Protein AF-A0A939HQN1-F1 (afdb_monomer_lite)

Organism: NCBI:txid2817435

pLDDT: mean 74.39, std 18.69, range [29.58, 97.31]

Sequence (233 aa):
MTDHGKQAPEDRVDYELSLLTNLGEAMDTLRRAFYAHPEAQTLLNRTPALGHELPWTLVRCAEPSVSVTGLVVGGEHDEGAWDLDGVFTIFTCEHVPTGEFQTIKGWCGDVWVQGRLPGTGPRRPDARILLAELERASCHWASSSRLKARWAEFAAFAGEKAFPDAFVELRFADDCYRGLIVDGRVDCSGVWDFNSLLTLLQPDGALVSLEAGQADSVALLVGGHHADLLRRA

Structure (mmCIF, N/CA/C/O backbone):
data_AF-A0A939HQN1-F1
#
_entry.id   AF-A0A939HQN1-F1
#
loop_
_atom_site.group_PDB
_atom_site.id
_atom_site.type_symbol
_atom_site.label_atom_id
_atom_site.label_alt_id
_atom_site.label_comp_id
_atom_site.label_asym_id
_atom_site.label_entity_id
_atom_site.label_seq_id
_atom_site.pdbx_PDB_ins_code
_atom_site.Cartn_x
_atom_site.Cartn_y
_atom_site.Cartn_z
_atom_site.occupancy
_atom_site.B_iso_or_equiv
_atom_site.auth_seq_id
_atom_site.auth_comp_id
_atom_site.auth_asym_id
_atom_site.auth_atom_id
_atom_site.pdbx_PDB_model_num
ATOM 1 N N . MET A 1 1 ? 37.568 -3.362 28.526 1.00 42.44 1 MET A N 1
ATOM 2 C CA . MET A 1 1 ? 37.002 -2.012 28.684 1.00 42.44 1 MET A CA 1
ATOM 3 C C . MET A 1 1 ? 37.438 -1.199 27.482 1.00 42.44 1 MET A C 1
ATOM 5 O O . MET A 1 1 ? 38.526 -0.646 27.491 1.00 42.44 1 MET A O 1
ATOM 9 N N . THR A 1 2 ? 36.612 -1.209 26.443 1.00 33.88 2 THR A N 1
ATOM 10 C CA . THR A 1 2 ? 36.599 -0.193 25.390 1.00 33.88 2 THR A CA 1
ATOM 11 C C . THR A 1 2 ? 35.179 -0.202 24.851 1.00 33.88 2 THR A C 1
ATOM 13 O O . THR A 1 2 ? 34.691 -1.213 24.355 1.00 33.88 2 THR A O 1
ATOM 16 N N . ASP A 1 3 ? 34.504 0.897 25.145 1.00 32.56 3 ASP A N 1
ATOM 17 C CA . ASP A 1 3 ? 33.104 1.193 24.902 1.00 32.56 3 ASP A CA 1
ATOM 18 C C . ASP A 1 3 ? 32.953 1.590 23.425 1.00 32.56 3 ASP A C 1
ATOM 20 O O . ASP A 1 3 ? 33.566 2.562 22.980 1.00 32.56 3 ASP A O 1
ATOM 24 N N . HIS A 1 4 ? 32.203 0.810 22.642 1.00 34.81 4 HIS A N 1
ATOM 25 C CA . HIS A 1 4 ? 31.793 1.203 21.293 1.00 34.81 4 HIS A CA 1
ATOM 26 C C . HIS A 1 4 ? 30.602 2.154 21.424 1.00 34.81 4 HIS A C 1
ATOM 28 O O . HIS A 1 4 ? 29.438 1.762 21.367 1.00 34.81 4 HIS A O 1
ATOM 34 N N . GLY A 1 5 ? 30.933 3.421 21.674 1.00 34.12 5 GLY A N 1
ATOM 35 C CA . GLY A 1 5 ? 29.982 4.508 21.824 1.00 34.12 5 GLY A CA 1
ATOM 36 C C . GLY A 1 5 ? 29.204 4.792 20.539 1.00 34.12 5 GLY A C 1
ATOM 37 O O . GLY A 1 5 ? 29.777 5.196 19.537 1.00 34.12 5 GLY A O 1
ATOM 38 N N . LYS A 1 6 ? 27.883 4.602 20.628 1.00 44.56 6 LYS A N 1
ATOM 39 C CA . LYS A 1 6 ? 26.812 5.463 20.091 1.00 44.56 6 LYS A CA 1
ATOM 40 C C . LYS A 1 6 ? 27.139 6.270 18.818 1.00 44.56 6 LYS A C 1
ATOM 42 O O . LYS A 1 6 ? 27.387 7.468 18.895 1.00 44.56 6 LYS A O 1
ATOM 47 N N . GLN A 1 7 ? 26.967 5.644 17.658 1.00 40.31 7 GLN A N 1
ATOM 48 C CA . GLN A 1 7 ? 26.719 6.311 16.373 1.00 40.31 7 GLN A CA 1
ATOM 49 C C . GLN A 1 7 ? 25.765 5.415 15.577 1.00 40.31 7 GLN A C 1
ATOM 51 O O . GLN A 1 7 ? 26.164 4.369 15.080 1.00 40.31 7 GLN A O 1
ATOM 56 N N . ALA A 1 8 ? 24.470 5.733 15.615 1.00 44.00 8 ALA A N 1
ATOM 57 C CA . ALA A 1 8 ? 23.403 4.958 14.968 1.00 44.00 8 ALA A CA 1
ATOM 58 C C . ALA A 1 8 ? 22.067 5.717 14.765 1.00 44.00 8 ALA A C 1
ATOM 60 O O . ALA A 1 8 ? 21.328 5.323 13.865 1.00 44.00 8 ALA A O 1
ATOM 61 N N . PRO A 1 9 ? 21.694 6.764 15.543 1.00 38.88 9 PRO A N 1
ATOM 62 C CA . PRO A 1 9 ? 20.411 7.436 15.317 1.00 38.88 9 PRO A CA 1
ATOM 63 C C . PRO A 1 9 ? 20.481 8.612 14.327 1.00 38.88 9 PRO A C 1
ATOM 65 O O . PRO A 1 9 ? 19.521 8.811 13.595 1.00 38.88 9 PRO A O 1
ATOM 68 N N . GLU A 1 10 ? 21.589 9.358 14.256 1.00 33.00 10 GLU A N 1
ATOM 69 C CA . GLU A 1 10 ? 21.716 10.517 13.346 1.00 33.00 10 GLU A CA 1
ATOM 70 C C . GLU A 1 10 ? 21.855 10.085 11.877 1.00 33.00 10 GLU A C 1
ATOM 72 O O . GLU A 1 10 ? 21.081 10.544 11.043 1.00 33.00 10 GLU A O 1
ATOM 77 N N . ASP A 1 11 ? 22.703 9.092 11.580 1.00 34.97 11 ASP A N 1
ATOM 78 C CA . ASP A 1 11 ? 22.849 8.537 10.220 1.00 34.97 11 ASP A CA 1
ATOM 79 C C . ASP A 1 11 ? 21.546 7.909 9.687 1.00 34.97 11 ASP A C 1
ATOM 81 O O . ASP A 1 11 ? 21.289 7.880 8.484 1.00 34.97 11 ASP A O 1
ATOM 85 N N . ARG A 1 12 ? 20.694 7.411 10.593 1.00 36.44 12 ARG A N 1
ATOM 86 C CA . ARG A 1 12 ? 19.395 6.815 10.261 1.00 36.44 12 ARG A CA 1
ATOM 87 C C . ARG A 1 12 ? 18.332 7.874 9.978 1.00 36.44 12 ARG A C 1
ATOM 89 O O . ARG A 1 12 ? 17.556 7.702 9.046 1.00 36.44 12 ARG A O 1
ATOM 96 N N . VAL A 1 13 ? 18.305 8.960 10.749 1.00 38.91 13 VAL A N 1
ATOM 97 C CA . VAL A 1 13 ? 17.403 10.095 10.503 1.00 38.91 13 VAL A CA 1
ATOM 98 C C . VAL A 1 13 ? 17.784 10.809 9.206 1.00 38.91 13 VAL A C 1
ATOM 100 O O . VAL A 1 13 ? 16.893 11.151 8.435 1.00 38.91 13 VAL A O 1
ATOM 103 N N . ASP A 1 14 ? 19.077 10.949 8.905 1.00 35.47 14 ASP A N 1
ATOM 104 C CA . ASP A 1 14 ? 19.547 11.487 7.623 1.00 35.47 14 ASP A CA 1
ATOM 105 C C . ASP A 1 14 ? 19.198 10.565 6.445 1.00 35.47 14 ASP A C 1
ATOM 107 O O . ASP A 1 14 ? 18.773 11.044 5.394 1.00 35.47 14 ASP A O 1
ATOM 111 N N . TYR A 1 15 ? 19.280 9.241 6.620 1.00 38.22 15 TYR A N 1
ATOM 112 C CA . TYR A 1 15 ? 18.796 8.278 5.628 1.00 38.22 15 TYR A CA 1
ATOM 113 C C . TYR A 1 15 ? 17.273 8.372 5.430 1.00 38.22 15 TYR A C 1
ATOM 115 O O . TYR A 1 15 ? 16.824 8.523 4.298 1.00 38.22 15 TYR A O 1
ATOM 123 N N . GLU A 1 16 ? 16.469 8.381 6.494 1.00 40.41 16 GLU A N 1
ATOM 124 C CA . GLU A 1 16 ? 15.003 8.489 6.420 1.00 40.41 16 GLU A CA 1
ATOM 125 C C . GLU A 1 16 ? 14.543 9.849 5.849 1.00 40.41 16 GLU A C 1
ATOM 127 O O . GLU A 1 16 ? 13.624 9.904 5.031 1.00 40.41 16 GLU A O 1
ATOM 132 N N . LEU A 1 17 ? 15.234 10.948 6.170 1.00 36.41 17 LEU A N 1
ATOM 133 C CA . LEU A 1 17 ? 15.018 12.259 5.546 1.00 36.41 17 LEU A CA 1
ATOM 134 C C . LEU A 1 17 ? 15.467 12.281 4.078 1.00 36.41 17 LEU A C 1
ATOM 136 O O . LEU A 1 17 ? 14.810 12.919 3.251 1.00 36.41 17 LEU A O 1
ATOM 140 N N . SER A 1 18 ? 16.532 11.555 3.719 1.00 33.25 18 SER A N 1
ATOM 141 C CA . SER A 1 18 ? 16.962 11.393 2.323 1.00 33.25 18 SER A CA 1
ATOM 142 C C . SER A 1 18 ? 15.982 10.544 1.503 1.00 33.25 18 SER A C 1
ATOM 144 O O . SER A 1 18 ? 15.779 10.823 0.319 1.00 33.25 18 SER A O 1
ATOM 146 N N . LEU A 1 19 ? 15.305 9.574 2.133 1.00 39.25 19 LEU A N 1
ATOM 147 C CA . LEU A 1 19 ? 14.209 8.808 1.535 1.00 39.25 19 LEU A CA 1
ATOM 148 C C . LEU A 1 19 ? 12.983 9.700 1.281 1.00 39.25 19 LEU A C 1
ATOM 150 O O . LEU A 1 19 ? 12.350 9.590 0.229 1.00 39.25 19 LEU A O 1
ATOM 154 N N . LEU A 1 20 ? 12.688 10.612 2.215 1.00 40.44 20 LEU A N 1
ATOM 155 C CA . LEU A 1 20 ? 11.557 11.545 2.154 1.00 40.44 20 LEU A CA 1
ATOM 156 C C . LEU A 1 20 ? 11.756 12.724 1.189 1.00 40.44 20 LEU A C 1
ATOM 158 O O . LEU A 1 20 ? 10.764 13.308 0.760 1.00 40.44 20 LEU A O 1
ATOM 162 N N . THR A 1 21 ? 12.995 13.079 0.842 1.00 50.78 21 THR A N 1
ATOM 163 C CA . THR A 1 21 ? 13.280 14.233 -0.033 1.00 50.78 21 THR A CA 1
ATOM 164 C C . THR A 1 21 ? 13.912 13.833 -1.364 1.00 50.78 21 THR A C 1
ATOM 166 O O . THR A 1 21 ? 13.366 14.167 -2.403 1.00 50.78 21 THR A O 1
ATOM 169 N N . ASN A 1 22 ? 14.985 13.041 -1.386 1.00 60.56 22 ASN A N 1
ATOM 170 C CA . ASN A 1 22 ? 15.709 12.754 -2.632 1.00 60.56 22 ASN A CA 1
ATOM 171 C C . ASN A 1 22 ? 15.277 11.450 -3.310 1.00 60.56 22 ASN A C 1
ATOM 173 O O . ASN A 1 22 ? 15.145 11.413 -4.533 1.00 60.56 22 ASN A O 1
ATOM 177 N N . LEU A 1 23 ? 15.041 10.372 -2.552 1.00 61.97 23 LEU A N 1
ATOM 178 C CA . LEU A 1 23 ? 14.673 9.084 -3.152 1.00 61.97 23 LEU A CA 1
ATOM 179 C C . LEU A 1 23 ? 13.242 9.104 -3.706 1.00 61.97 23 LEU A C 1
ATOM 181 O O . LEU A 1 23 ? 13.021 8.665 -4.833 1.00 61.97 23 LEU A O 1
ATOM 185 N N . GLY A 1 24 ? 12.279 9.628 -2.940 1.00 60.44 24 GLY A N 1
ATOM 186 C CA . GLY A 1 24 ? 10.895 9.779 -3.396 1.00 60.44 24 GLY A CA 1
ATOM 187 C C . GLY A 1 24 ? 10.792 10.644 -4.655 1.00 60.44 24 GLY A C 1
ATOM 188 O O . GLY A 1 24 ? 10.168 10.238 -5.635 1.00 60.44 24 GLY A O 1
ATOM 189 N N . GLU A 1 25 ? 11.488 11.786 -4.681 1.00 65.81 25 GLU A N 1
ATOM 190 C CA . GLU A 1 25 ? 11.551 12.660 -5.857 1.00 65.81 25 GLU A CA 1
ATOM 191 C C . GLU A 1 25 ? 12.245 11.991 -7.051 1.00 65.81 25 GLU A C 1
ATOM 193 O O . GLU A 1 25 ? 11.764 12.116 -8.181 1.00 65.81 25 GLU A O 1
ATOM 198 N N . ALA A 1 26 ? 13.332 11.245 -6.827 1.00 72.25 26 ALA A N 1
ATOM 199 C CA . ALA A 1 26 ? 14.015 10.491 -7.877 1.00 72.25 26 ALA A CA 1
ATOM 200 C C . ALA A 1 26 ? 13.111 9.396 -8.462 1.00 72.25 26 ALA A C 1
ATOM 202 O O . ALA A 1 26 ? 12.994 9.276 -9.684 1.00 72.25 26 ALA A O 1
ATOM 203 N N . MET A 1 27 ? 12.411 8.643 -7.610 1.00 73.94 27 MET A N 1
ATOM 204 C CA . MET A 1 27 ? 11.457 7.622 -8.038 1.00 73.94 27 MET A CA 1
ATOM 205 C C . MET A 1 27 ? 10.284 8.223 -8.813 1.00 73.94 27 MET A C 1
ATOM 207 O O . MET A 1 27 ? 9.943 7.716 -9.879 1.00 73.94 27 MET A O 1
ATOM 211 N N . ASP A 1 28 ? 9.685 9.316 -8.342 1.00 71.56 28 ASP A N 1
ATOM 212 C CA . ASP A 1 28 ? 8.571 9.964 -9.041 1.00 71.56 28 ASP A CA 1
ATOM 213 C C . ASP A 1 28 ? 9.002 10.658 -10.335 1.00 71.56 28 ASP A C 1
ATOM 215 O O . ASP A 1 28 ? 8.231 10.733 -11.296 1.00 71.56 28 ASP A O 1
ATOM 219 N N . THR A 1 29 ? 10.234 11.158 -10.398 1.00 78.62 29 THR A N 1
ATOM 220 C CA . THR A 1 29 ? 10.814 11.713 -11.626 1.00 78.62 29 THR A CA 1
ATOM 221 C C . THR A 1 29 ? 11.045 10.616 -12.659 1.00 78.62 29 THR A C 1
ATOM 223 O O . THR A 1 29 ? 10.564 10.740 -13.786 1.00 78.62 29 THR A O 1
ATOM 226 N N . LEU A 1 30 ? 11.676 9.506 -12.268 1.00 83.62 30 LEU A N 1
ATOM 227 C CA . LEU A 1 30 ? 11.893 8.359 -13.150 1.00 83.62 30 LEU A CA 1
ATOM 228 C C . LEU A 1 30 ? 10.571 7.709 -13.580 1.00 83.62 30 LEU A C 1
ATOM 230 O O . LEU A 1 30 ? 10.428 7.355 -14.744 1.00 83.62 30 LEU A O 1
ATOM 234 N N . ARG A 1 31 ? 9.562 7.613 -12.702 1.00 83.50 31 ARG A N 1
ATOM 235 C CA . ARG A 1 31 ? 8.228 7.097 -13.067 1.00 83.50 31 ARG A CA 1
ATOM 236 C C . ARG A 1 31 ? 7.534 7.995 -14.086 1.00 83.50 31 ARG A C 1
ATOM 238 O O . ARG A 1 31 ? 6.971 7.492 -15.055 1.00 83.50 31 ARG A O 1
ATOM 245 N N . ARG A 1 32 ? 7.575 9.319 -13.900 1.00 79.62 32 ARG A N 1
ATOM 246 C CA . ARG A 1 32 ? 7.007 10.275 -14.868 1.00 79.62 32 ARG A CA 1
ATOM 247 C C . ARG A 1 32 ? 7.715 10.197 -16.217 1.00 79.62 32 ARG A C 1
ATOM 249 O O . ARG A 1 32 ? 7.039 10.163 -17.241 1.00 79.62 32 ARG A O 1
ATOM 256 N N . ALA A 1 33 ? 9.044 10.129 -16.212 1.00 81.50 33 ALA A N 1
ATOM 257 C CA . ALA A 1 33 ? 9.832 9.963 -17.428 1.00 81.50 33 ALA A CA 1
ATOM 258 C C . ALA A 1 33 ? 9.537 8.621 -18.116 1.00 81.50 33 ALA A C 1
ATOM 260 O O . ALA A 1 33 ? 9.335 8.599 -19.326 1.00 81.50 33 ALA A O 1
ATOM 261 N N . PHE A 1 34 ? 9.399 7.534 -17.349 1.00 85.38 34 PHE A N 1
ATOM 262 C CA . PHE A 1 34 ? 9.003 6.227 -17.865 1.00 85.38 34 PHE A CA 1
ATOM 263 C C . PHE A 1 34 ? 7.657 6.316 -18.582 1.00 85.38 34 PHE A C 1
ATOM 265 O O . PHE A 1 34 ? 7.588 5.997 -19.758 1.00 85.38 34 PHE A O 1
ATOM 272 N N . TYR A 1 35 ? 6.602 6.829 -17.941 1.00 79.12 35 TYR A N 1
ATOM 273 C CA . TYR A 1 35 ? 5.284 6.937 -18.583 1.00 79.12 35 TYR A CA 1
ATOM 274 C C . TYR A 1 35 ? 5.252 7.870 -19.801 1.00 79.12 35 TYR A C 1
ATOM 276 O O . TYR A 1 35 ? 4.414 7.691 -20.682 1.00 79.12 35 TYR A O 1
ATOM 284 N N . ALA A 1 36 ? 6.145 8.859 -19.860 1.00 79.19 36 ALA A N 1
ATOM 285 C CA . ALA A 1 36 ? 6.290 9.735 -21.018 1.00 79.19 36 ALA A CA 1
ATOM 286 C C . ALA A 1 36 ? 7.092 9.092 -22.167 1.00 79.19 36 ALA A C 1
ATOM 288 O O . ALA A 1 36 ? 7.063 9.605 -23.288 1.00 79.19 36 ALA A O 1
ATOM 289 N N . HIS A 1 37 ? 7.807 7.989 -21.915 1.00 84.88 37 HIS A N 1
ATOM 290 C CA . HIS A 1 37 ? 8.650 7.341 -22.909 1.00 84.88 37 HIS A CA 1
ATOM 291 C C . HIS A 1 37 ? 7.802 6.576 -23.951 1.00 84.88 37 HIS A C 1
ATOM 293 O O . HIS A 1 37 ? 6.937 5.781 -23.570 1.00 84.88 37 HIS A O 1
ATOM 299 N N . PRO A 1 38 ? 8.066 6.719 -25.268 1.00 86.00 38 PRO A N 1
ATOM 300 C CA . PRO A 1 38 ? 7.262 6.091 -26.327 1.00 86.00 38 PRO A CA 1
ATOM 301 C C . PRO A 1 38 ? 7.100 4.566 -26.208 1.00 86.00 38 PRO A C 1
ATOM 303 O O . PRO A 1 38 ? 6.067 4.011 -26.573 1.00 86.00 38 PRO A O 1
ATOM 306 N N . GLU A 1 39 ? 8.118 3.880 -25.692 1.00 83.75 39 GLU A N 1
ATOM 307 C CA . GLU A 1 39 ? 8.131 2.415 -25.548 1.00 83.75 39 GLU A CA 1
ATOM 308 C C . GLU A 1 39 ? 7.546 1.894 -24.224 1.00 83.75 39 GLU A C 1
ATOM 310 O O . GLU A 1 39 ? 7.432 0.680 -24.039 1.00 83.75 39 GLU A O 1
ATOM 315 N N . ALA A 1 40 ? 7.138 2.773 -23.304 1.00 76.06 40 ALA A N 1
ATOM 316 C CA . ALA A 1 40 ? 6.672 2.362 -21.981 1.00 76.06 40 ALA A CA 1
ATOM 317 C C . ALA A 1 40 ? 5.444 1.452 -22.036 1.00 76.06 40 ALA A C 1
ATOM 319 O O . ALA A 1 40 ? 5.378 0.462 -21.310 1.00 76.06 40 ALA A O 1
ATOM 320 N N . GLN A 1 41 ? 4.511 1.714 -22.957 1.00 73.00 41 GLN A N 1
ATOM 321 C CA . GLN A 1 41 ? 3.335 0.862 -23.142 1.00 73.00 41 GLN A CA 1
ATOM 322 C C . GLN A 1 41 ? 3.717 -0.567 -23.549 1.00 73.00 41 GLN A C 1
ATOM 324 O O . GLN A 1 41 ? 3.101 -1.528 -23.096 1.00 73.00 41 GLN A O 1
ATOM 329 N N . THR A 1 42 ? 4.752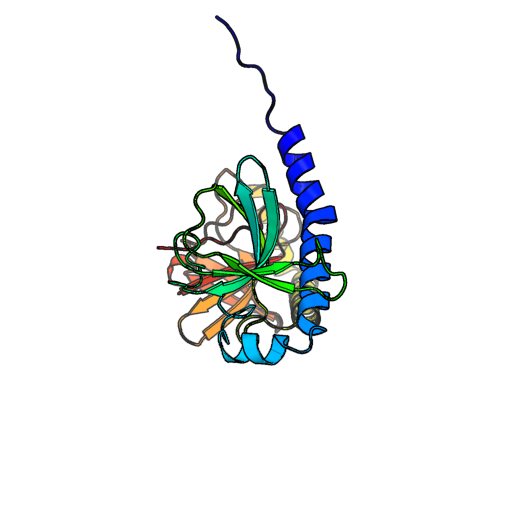 -0.729 -24.376 1.00 76.44 42 THR A N 1
ATOM 330 C CA . THR A 1 42 ? 5.241 -2.050 -24.790 1.00 76.44 42 THR A CA 1
ATOM 331 C C . THR A 1 42 ? 5.798 -2.828 -23.600 1.00 76.44 42 THR A C 1
ATOM 333 O O . THR A 1 42 ? 5.564 -4.031 -23.501 1.00 76.44 42 THR A O 1
ATOM 336 N N . LEU A 1 43 ? 6.500 -2.157 -22.683 1.00 79.19 43 LEU A N 1
ATOM 337 C CA . LEU A 1 43 ? 7.017 -2.781 -21.463 1.00 79.19 43 LEU A CA 1
ATOM 338 C C . LEU A 1 43 ? 5.919 -3.080 -20.446 1.00 79.19 43 LEU A C 1
ATOM 340 O O . LEU A 1 43 ? 5.896 -4.183 -19.911 1.00 79.19 43 LEU A O 1
ATOM 344 N N . LEU A 1 44 ? 4.963 -2.171 -20.250 1.00 75.69 44 LEU A N 1
ATOM 345 C CA . LEU A 1 44 ? 3.790 -2.420 -19.405 1.00 75.69 44 LEU A CA 1
ATOM 346 C C . LEU A 1 44 ? 2.966 -3.610 -19.913 1.00 75.69 44 LEU A C 1
ATOM 348 O O . LEU A 1 44 ? 2.501 -4.417 -19.119 1.00 75.69 44 LEU A O 1
ATOM 352 N N . ASN A 1 45 ? 2.847 -3.784 -21.232 1.00 71.31 45 ASN A N 1
ATOM 353 C CA . ASN A 1 45 ? 2.173 -4.948 -21.813 1.00 71.31 45 ASN A CA 1
ATOM 354 C C . ASN A 1 45 ? 2.941 -6.263 -21.584 1.00 71.31 45 ASN A C 1
ATOM 356 O O . ASN A 1 45 ? 2.325 -7.326 -21.553 1.00 71.31 45 ASN A O 1
ATOM 360 N N . ARG A 1 46 ? 4.274 -6.211 -21.460 1.00 77.81 46 ARG A N 1
ATOM 361 C CA . ARG A 1 46 ? 5.121 -7.382 -21.170 1.00 77.81 46 ARG A CA 1
ATOM 362 C C . ARG A 1 46 ? 5.178 -7.704 -19.681 1.00 77.81 46 ARG A C 1
ATOM 364 O O . ARG A 1 46 ? 5.289 -8.873 -19.335 1.00 77.81 46 ARG A O 1
ATOM 371 N N . THR A 1 47 ? 5.059 -6.686 -18.832 1.00 78.56 47 THR A N 1
ATOM 372 C CA . THR A 1 47 ? 5.077 -6.819 -17.375 1.00 78.56 47 THR A CA 1
ATOM 373 C C . THR A 1 47 ? 3.848 -6.139 -16.764 1.00 78.56 47 THR A C 1
ATOM 375 O O . THR A 1 47 ? 3.975 -5.113 -16.094 1.00 78.56 47 THR A O 1
ATOM 378 N N . PRO A 1 48 ? 2.637 -6.688 -16.970 1.00 71.00 48 PRO A N 1
ATOM 379 C CA . PRO A 1 48 ? 1.389 -6.049 -16.542 1.00 71.00 48 PRO A CA 1
ATOM 380 C C . PRO A 1 48 ? 1.257 -5.918 -15.019 1.00 71.00 48 PRO A C 1
ATOM 382 O O . PRO A 1 48 ? 0.444 -5.134 -14.544 1.00 71.00 48 PRO A O 1
ATOM 385 N N . ALA A 1 49 ? 2.057 -6.658 -14.247 1.00 71.69 49 ALA A N 1
ATOM 386 C CA . ALA A 1 49 ? 2.113 -6.554 -12.793 1.00 71.69 49 ALA A CA 1
ATOM 387 C C . ALA A 1 49 ? 2.971 -5.370 -12.292 1.00 71.69 49 ALA A C 1
ATOM 389 O O . ALA A 1 49 ? 2.867 -5.013 -11.115 1.00 71.69 49 ALA A O 1
ATOM 390 N N . LEU A 1 50 ? 3.803 -4.752 -13.148 1.00 77.38 50 LEU A N 1
ATOM 391 C CA . LEU A 1 50 ? 4.674 -3.624 -12.791 1.00 77.38 50 LEU A CA 1
ATOM 392 C C . LEU A 1 50 ? 3.853 -2.444 -12.282 1.00 77.38 50 LEU A C 1
ATOM 394 O O . LEU A 1 50 ? 2.960 -1.944 -12.962 1.00 77.38 50 LEU A O 1
ATOM 398 N N . GLY A 1 51 ? 4.191 -1.965 -11.088 1.00 65.06 51 GLY A N 1
ATOM 399 C CA . GLY A 1 51 ? 3.457 -0.871 -10.481 1.00 65.06 51 GLY A CA 1
ATOM 400 C C . GLY A 1 51 ? 2.031 -1.260 -10.109 1.00 65.06 51 GLY A C 1
ATOM 401 O O . GLY A 1 51 ? 1.235 -0.362 -9.867 1.00 65.06 51 GLY A O 1
ATOM 402 N N . HIS A 1 52 ? 1.718 -2.554 -10.016 1.00 65.19 52 HIS A N 1
ATOM 403 C CA . HIS A 1 52 ? 0.475 -3.090 -9.472 1.00 65.19 52 HIS A CA 1
ATOM 404 C C . HIS A 1 52 ? 0.791 -4.096 -8.358 1.00 65.19 52 HIS A C 1
ATOM 406 O O . HIS A 1 52 ? 0.814 -3.710 -7.191 1.00 65.19 52 HIS A O 1
ATOM 412 N N . GLU A 1 53 ? 1.074 -5.350 -8.712 1.00 67.31 53 GLU A N 1
ATOM 413 C CA . GLU A 1 53 ? 1.482 -6.415 -7.781 1.00 67.31 53 GLU A CA 1
ATOM 414 C C . GLU A 1 53 ? 2.999 -6.410 -7.542 1.00 67.31 53 GLU A C 1
ATOM 416 O O . GLU A 1 53 ? 3.463 -6.770 -6.462 1.00 67.31 53 GLU A O 1
ATOM 421 N N . LEU A 1 54 ? 3.768 -5.926 -8.522 1.00 73.69 54 LEU A N 1
ATOM 422 C CA . LEU A 1 54 ? 5.204 -5.701 -8.406 1.00 73.69 54 LEU A CA 1
ATOM 423 C C . LEU A 1 54 ? 5.470 -4.243 -8.019 1.00 73.69 54 LEU A C 1
ATOM 425 O O . LEU A 1 54 ? 5.020 -3.330 -8.724 1.00 73.69 54 LEU A O 1
ATOM 429 N N . PRO A 1 55 ? 6.213 -3.982 -6.930 1.00 73.19 55 PRO A N 1
ATOM 430 C CA . PRO A 1 55 ? 6.554 -2.624 -6.546 1.00 73.19 55 PRO A CA 1
ATOM 431 C C . PRO A 1 55 ? 7.505 -1.998 -7.570 1.00 73.19 55 PRO A C 1
ATOM 433 O O . PRO A 1 55 ? 8.392 -2.658 -8.127 1.00 73.19 55 PRO A O 1
ATOM 436 N N . TRP A 1 56 ? 7.377 -0.684 -7.744 1.00 80.69 56 TRP A N 1
ATOM 437 C CA . TRP A 1 56 ? 8.438 0.111 -8.348 1.00 80.69 56 TRP A CA 1
ATOM 438 C C . TRP A 1 56 ? 9.676 -0.051 -7.481 1.00 80.69 56 TRP A C 1
ATOM 440 O O . TRP A 1 56 ? 9.653 0.280 -6.301 1.00 80.69 56 TRP A O 1
ATOM 450 N N . THR A 1 57 ? 10.743 -0.597 -8.044 1.00 85.25 57 THR A N 1
ATOM 451 C CA . THR A 1 57 ? 11.972 -0.869 -7.300 1.00 85.25 57 THR A CA 1
ATOM 452 C C . THR A 1 57 ? 13.081 -0.046 -7.920 1.00 85.25 57 THR A C 1
ATOM 454 O O . THR A 1 57 ? 13.351 -0.191 -9.109 1.00 85.25 57 THR A O 1
ATOM 457 N N . LEU A 1 58 ? 13.693 0.836 -7.133 1.00 86.38 58 LEU A N 1
ATOM 458 C CA . LEU A 1 58 ? 14.890 1.555 -7.541 1.00 86.38 58 LEU A CA 1
ATOM 459 C C . LEU A 1 58 ? 16.103 0.719 -7.151 1.00 86.38 58 LEU A C 1
ATOM 461 O O . LEU A 1 58 ? 16.271 0.364 -5.981 1.00 86.38 58 LEU A O 1
ATOM 465 N N . VAL A 1 59 ? 16.951 0.420 -8.124 1.00 88.38 59 VAL A N 1
ATOM 466 C CA . VAL A 1 59 ? 18.196 -0.314 -7.908 1.00 88.38 59 VAL A CA 1
ATOM 467 C C . VAL A 1 59 ? 19.378 0.526 -8.349 1.00 88.38 59 VAL A C 1
ATOM 469 O O . VAL A 1 59 ? 19.279 1.315 -9.288 1.00 88.38 59 VAL A O 1
ATOM 472 N N . ARG A 1 60 ? 20.501 0.332 -7.664 1.00 87.44 60 ARG A N 1
ATOM 473 C CA . ARG A 1 60 ? 21.818 0.754 -8.118 1.00 87.44 60 ARG A CA 1
ATOM 474 C C . ARG A 1 60 ? 22.612 -0.495 -8.458 1.00 87.44 60 ARG A C 1
ATOM 476 O O . ARG A 1 60 ? 22.856 -1.316 -7.576 1.00 87.44 60 ARG A O 1
ATOM 483 N N . CYS A 1 61 ? 23.022 -0.615 -9.707 1.00 85.75 61 CYS A N 1
ATOM 484 C CA . CYS A 1 61 ? 23.915 -1.664 -10.175 1.00 85.75 61 CYS A CA 1
ATOM 485 C C . CYS A 1 61 ? 25.304 -1.041 -10.297 1.00 85.75 61 CYS A C 1
ATOM 487 O O . CYS A 1 61 ? 25.457 -0.070 -11.039 1.00 85.75 61 CYS A O 1
ATOM 489 N N . ALA A 1 62 ? 26.306 -1.535 -9.564 1.00 81.50 62 ALA A N 1
ATOM 490 C CA . ALA A 1 62 ? 27.671 -1.039 -9.730 1.00 81.50 62 ALA A CA 1
ATOM 491 C C . ALA A 1 62 ? 28.704 -2.140 -9.937 1.00 81.50 62 ALA A C 1
ATOM 493 O O . ALA A 1 62 ? 28.661 -3.203 -9.328 1.00 81.50 62 ALA A O 1
ATOM 494 N N . GLU A 1 63 ? 29.672 -1.800 -10.771 1.00 76.44 63 GLU A N 1
ATOM 495 C CA . GLU A 1 63 ? 30.964 -2.434 -10.958 1.00 76.44 63 GLU A CA 1
ATOM 496 C C . GLU A 1 63 ? 32.060 -1.436 -10.532 1.00 76.44 63 GLU A C 1
ATOM 498 O O . GLU A 1 63 ? 31.785 -0.240 -10.389 1.00 76.44 63 GLU A O 1
ATOM 503 N N . PRO A 1 64 ? 33.323 -1.868 -10.354 1.00 71.06 64 PRO A N 1
ATOM 504 C CA . PRO A 1 64 ? 34.402 -1.000 -9.870 1.00 71.06 64 PRO A CA 1
ATOM 505 C C . PRO A 1 64 ? 34.612 0.305 -10.660 1.00 71.06 64 PRO A C 1
ATOM 507 O O . PRO A 1 64 ? 35.189 1.252 -10.131 1.00 71.06 64 PRO A O 1
ATOM 510 N N . SER A 1 65 ? 34.176 0.358 -11.920 1.00 68.81 65 SER A N 1
ATOM 511 C CA . SER A 1 65 ? 34.357 1.497 -12.827 1.00 68.81 65 SER A CA 1
ATOM 512 C C . SER A 1 65 ? 33.058 2.144 -13.313 1.00 68.81 65 SER A C 1
ATOM 514 O O . SER A 1 65 ? 33.129 3.196 -13.947 1.00 68.81 65 SER A O 1
ATOM 516 N N . VAL A 1 66 ? 31.891 1.543 -13.058 1.00 76.50 66 VAL A N 1
ATOM 517 C CA . VAL A 1 66 ? 30.599 2.006 -13.592 1.00 76.50 66 VAL A CA 1
ATOM 518 C C . VAL A 1 66 ? 29.502 1.751 -12.569 1.00 76.50 66 VAL A C 1
ATOM 520 O O . VAL A 1 66 ? 29.381 0.646 -12.056 1.00 76.50 66 VAL A O 1
ATOM 523 N N . SER A 1 67 ? 28.661 2.749 -12.311 1.00 83.75 67 SER A N 1
ATOM 524 C CA . SER A 1 67 ? 27.430 2.587 -11.538 1.00 83.75 67 SER A CA 1
ATOM 525 C C . SER A 1 67 ? 26.260 3.158 -12.317 1.00 83.75 67 SER A C 1
ATOM 527 O O . SER A 1 67 ? 26.383 4.266 -12.831 1.00 83.75 67 SER A O 1
ATOM 529 N N . VAL A 1 68 ? 25.145 2.435 -12.354 1.00 87.00 68 VAL A N 1
ATOM 530 C CA . VAL A 1 68 ? 23.886 2.908 -12.930 1.00 87.00 68 VAL A CA 1
ATOM 531 C C . VAL A 1 68 ? 22.762 2.787 -11.911 1.00 87.00 68 VAL A C 1
ATOM 533 O O . VAL A 1 68 ? 22.635 1.762 -11.234 1.00 87.00 68 VAL A O 1
ATOM 536 N N . THR A 1 69 ? 21.941 3.828 -11.800 1.00 88.31 69 THR A N 1
ATOM 537 C CA . THR A 1 69 ? 20.716 3.811 -10.990 1.00 88.31 69 THR A CA 1
ATOM 538 C C . THR A 1 69 ? 19.494 3.844 -11.895 1.00 88.31 69 THR A C 1
ATOM 540 O O . THR A 1 69 ? 19.417 4.643 -12.830 1.00 88.31 69 THR A O 1
ATOM 543 N N . GLY A 1 70 ? 18.505 2.994 -11.623 1.00 91.06 70 GLY A N 1
ATOM 544 C CA . GLY A 1 70 ? 17.293 2.944 -12.434 1.00 91.06 70 GLY A CA 1
ATOM 545 C C . GLY A 1 70 ? 16.133 2.198 -11.786 1.00 91.06 70 GLY A C 1
ATOM 546 O O . GLY A 1 70 ? 16.294 1.470 -10.806 1.00 91.06 70 GLY A O 1
ATOM 547 N N . LEU A 1 71 ? 14.938 2.410 -12.339 1.00 92.00 71 LEU A N 1
ATOM 548 C CA . LEU A 1 71 ? 13.725 1.694 -11.951 1.00 92.00 71 LEU A CA 1
ATOM 549 C C . LEU A 1 71 ? 13.677 0.341 -12.643 1.00 92.00 71 LEU A C 1
ATOM 551 O O . LEU A 1 71 ? 13.752 0.290 -13.864 1.00 92.00 71 LEU A O 1
ATOM 555 N N . VAL A 1 72 ? 13.469 -0.739 -11.902 1.00 92.75 72 VAL A N 1
ATOM 556 C CA . VAL A 1 72 ? 13.212 -2.052 -12.503 1.00 92.75 72 VAL A CA 1
ATOM 557 C C . VAL A 1 72 ? 11.839 -2.031 -13.180 1.00 92.75 72 VAL A C 1
ATOM 559 O O . VAL A 1 72 ? 10.832 -1.727 -12.539 1.00 92.75 72 VAL A O 1
ATOM 562 N N . VAL A 1 73 ? 11.811 -2.323 -14.482 1.00 91.75 73 VAL A N 1
ATOM 563 C CA . VAL A 1 73 ? 10.609 -2.259 -15.339 1.00 91.75 73 VAL A CA 1
ATOM 564 C C . VAL A 1 73 ? 10.312 -3.567 -16.083 1.00 91.75 73 VAL A C 1
ATOM 566 O O . VAL A 1 73 ? 9.302 -3.686 -16.778 1.00 91.75 73 VAL A O 1
ATOM 569 N N . GLY A 1 74 ? 11.173 -4.571 -15.949 1.00 91.19 74 GLY A N 1
ATOM 570 C CA . GLY A 1 74 ? 10.974 -5.891 -16.537 1.00 91.19 74 GLY A CA 1
ATOM 571 C C . GLY A 1 74 ? 12.037 -6.872 -16.065 1.00 91.19 74 GLY A C 1
ATOM 572 O O . GLY A 1 74 ? 13.096 -6.456 -15.611 1.00 91.19 74 GLY A O 1
ATOM 573 N N . GLY A 1 75 ? 11.761 -8.163 -16.177 1.00 90.12 75 GLY A N 1
ATOM 574 C CA . GLY A 1 75 ? 12.608 -9.222 -15.633 1.00 90.12 75 GLY A CA 1
ATOM 575 C C . GLY A 1 75 ? 11.763 -10.344 -15.055 1.00 90.12 75 GLY A C 1
ATOM 576 O O . GLY A 1 75 ? 10.532 -10.250 -15.038 1.00 90.12 75 GLY A O 1
ATOM 577 N N . GLU A 1 76 ? 12.430 -11.396 -14.602 1.00 88.25 76 GLU A N 1
ATOM 578 C CA . GLU A 1 76 ? 11.773 -12.459 -13.849 1.00 88.25 76 GLU A CA 1
ATOM 579 C C .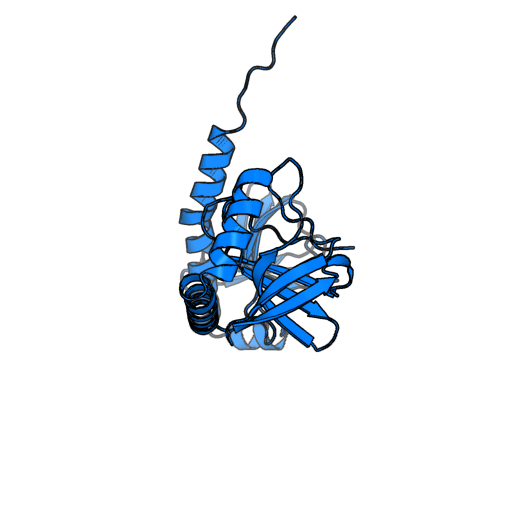 GLU A 1 76 ? 11.382 -11.949 -12.457 1.00 88.25 76 GLU A C 1
ATOM 581 O O . GLU A 1 76 ? 11.984 -11.024 -11.900 1.00 88.25 76 GLU A O 1
ATOM 586 N N . HIS A 1 77 ? 10.296 -12.494 -11.927 1.00 84.12 77 HIS A N 1
ATOM 587 C CA . HIS A 1 77 ? 9.783 -12.126 -10.621 1.00 84.12 77 HIS A CA 1
ATOM 588 C C . HIS A 1 77 ? 9.059 -13.316 -10.002 1.00 84.12 77 HIS A C 1
ATOM 590 O O . HIS A 1 77 ? 8.359 -14.052 -10.700 1.00 84.12 77 HIS A O 1
ATOM 596 N N . ASP A 1 78 ? 9.176 -13.455 -8.689 1.00 74.44 78 ASP A N 1
ATOM 597 C CA . ASP A 1 78 ? 8.476 -14.469 -7.909 1.00 74.44 78 ASP A CA 1
ATOM 598 C C . ASP A 1 78 ? 7.840 -13.825 -6.677 1.00 74.44 78 ASP A C 1
ATOM 600 O O . ASP A 1 78 ? 8.371 -12.855 -6.130 1.00 74.44 78 ASP A O 1
ATOM 604 N N . GLU A 1 79 ? 6.655 -14.297 -6.292 1.00 68.81 79 GLU A N 1
ATOM 605 C CA . GLU A 1 79 ? 5.918 -13.833 -5.102 1.00 68.81 79 GLU A CA 1
ATOM 606 C C . GLU A 1 79 ? 5.845 -12.290 -4.957 1.00 68.81 79 GLU A C 1
ATOM 608 O O . GLU A 1 79 ? 5.934 -11.700 -3.874 1.00 68.81 79 GLU A O 1
ATOM 613 N N . GLY A 1 80 ? 5.719 -11.584 -6.085 1.00 66.94 80 GLY A N 1
ATOM 614 C CA . GLY A 1 80 ? 5.638 -10.124 -6.123 1.00 66.94 80 GLY A CA 1
ATOM 615 C C . GLY A 1 80 ? 6.964 -9.389 -5.866 1.00 66.94 80 GLY A C 1
ATOM 616 O O . GLY A 1 80 ? 6.941 -8.195 -5.557 1.00 66.94 80 GLY A O 1
ATOM 617 N N . ALA A 1 81 ? 8.118 -10.052 -5.922 1.00 74.38 81 ALA A N 1
ATOM 618 C CA . ALA A 1 81 ? 9.441 -9.427 -5.914 1.00 74.38 81 ALA A CA 1
ATOM 619 C C . ALA A 1 81 ? 10.199 -9.716 -7.212 1.00 74.38 81 ALA A C 1
ATOM 621 O O . ALA A 1 81 ? 10.066 -10.781 -7.800 1.00 74.38 81 ALA A O 1
ATOM 622 N N . TRP A 1 82 ? 11.015 -8.754 -7.639 1.00 85.00 82 TRP A N 1
ATOM 623 C CA . TRP A 1 82 ? 11.938 -8.941 -8.754 1.00 85.00 82 TRP A CA 1
ATOM 624 C C . TRP A 1 82 ? 13.025 -9.948 -8.393 1.00 85.00 82 TRP A C 1
ATOM 626 O O . TRP A 1 82 ? 13.628 -9.826 -7.324 1.00 85.00 82 TRP A O 1
ATOM 636 N N . ASP A 1 83 ? 13.307 -10.869 -9.309 1.00 88.00 83 ASP A N 1
ATOM 637 C CA . ASP A 1 83 ? 14.561 -11.610 -9.304 1.00 88.00 83 ASP A CA 1
ATOM 638 C C . ASP A 1 83 ? 15.662 -10.685 -9.843 1.00 88.00 83 ASP A C 1
ATOM 640 O O . ASP A 1 83 ? 15.711 -10.359 -11.032 1.00 88.00 83 ASP A O 1
ATOM 644 N N . LEU A 1 84 ? 16.506 -10.199 -8.931 1.00 86.50 84 LEU A N 1
ATOM 645 C CA . LEU A 1 84 ? 17.627 -9.311 -9.246 1.00 86.50 84 LEU A CA 1
ATOM 646 C C . LEU A 1 84 ? 18.942 -10.070 -9.462 1.00 86.50 84 LEU A C 1
ATOM 648 O O . LEU A 1 84 ? 19.919 -9.451 -9.881 1.00 86.50 84 LEU A O 1
ATOM 652 N N . ASP A 1 85 ? 18.964 -11.378 -9.200 1.00 83.25 85 ASP A N 1
ATOM 653 C CA . ASP A 1 85 ? 20.115 -12.243 -9.467 1.00 83.25 85 ASP A CA 1
ATOM 654 C C . ASP A 1 85 ? 20.087 -12.749 -10.924 1.00 83.25 85 ASP A C 1
ATOM 656 O O . ASP A 1 85 ? 21.122 -13.077 -11.514 1.00 83.25 85 ASP A O 1
ATOM 660 N N . GLY A 1 86 ? 18.892 -12.782 -11.521 1.00 82.69 86 GLY A N 1
ATOM 661 C CA . GLY A 1 86 ? 18.644 -13.124 -12.915 1.00 82.69 86 GLY A CA 1
ATOM 662 C C . GLY A 1 86 ? 18.802 -11.968 -13.913 1.00 82.69 86 GLY A C 1
ATOM 663 O O . GLY A 1 86 ? 19.581 -11.025 -13.757 1.00 82.69 86 GLY A O 1
ATOM 664 N N . VAL A 1 87 ? 18.066 -12.067 -15.024 1.00 89.12 87 VAL A N 1
ATOM 665 C CA . VAL A 1 87 ? 18.022 -11.025 -16.059 1.00 89.12 87 VAL A CA 1
ATOM 666 C C . VAL A 1 87 ? 16.865 -10.076 -15.778 1.00 89.12 87 VAL A C 1
ATOM 668 O O . VAL A 1 87 ? 15.702 -10.478 -15.812 1.00 89.12 87 VAL A O 1
ATOM 671 N N . PHE A 1 88 ? 17.171 -8.792 -15.621 1.00 91.12 88 PHE A N 1
ATOM 672 C CA . PHE A 1 88 ? 16.166 -7.746 -15.455 1.00 91.12 88 PHE A CA 1
ATOM 673 C C . PHE A 1 88 ? 16.492 -6.519 -16.306 1.00 91.12 88 PHE A C 1
ATOM 675 O O . PHE A 1 88 ? 17.544 -6.406 -16.928 1.00 91.12 88 PHE A O 1
ATOM 682 N N . THR A 1 89 ? 15.540 -5.606 -16.421 1.00 93.31 89 THR A N 1
ATOM 683 C CA . THR A 1 89 ? 15.641 -4.378 -17.204 1.00 93.31 89 THR A CA 1
ATOM 684 C C . THR A 1 89 ? 15.353 -3.202 -16.299 1.00 93.31 89 THR A C 1
ATOM 686 O O . THR A 1 89 ? 14.318 -3.174 -15.629 1.00 93.31 89 THR A O 1
ATOM 689 N N . ILE A 1 90 ? 16.251 -2.221 -16.317 1.00 93.81 90 ILE A N 1
ATOM 690 C CA . ILE A 1 90 ? 16.063 -0.947 -15.634 1.00 93.81 90 ILE A CA 1
ATOM 691 C C . ILE A 1 90 ? 15.734 0.161 -16.630 1.00 93.81 90 ILE A C 1
ATOM 693 O O . ILE A 1 90 ? 16.194 0.148 -17.769 1.00 93.81 90 ILE A O 1
ATOM 697 N N . PHE A 1 91 ? 14.945 1.130 -16.187 1.00 94.00 91 PHE A N 1
ATOM 698 C CA . PHE A 1 91 ? 14.747 2.413 -16.837 1.00 94.00 91 PHE A CA 1
ATOM 699 C C . PHE A 1 91 ? 15.538 3.481 -16.084 1.00 94.00 91 PHE A C 1
ATOM 701 O O . PHE A 1 91 ? 15.372 3.633 -14.870 1.00 94.00 91 PHE A O 1
ATOM 708 N N . THR A 1 92 ? 16.383 4.224 -16.791 1.00 92.00 92 THR A N 1
ATOM 709 C CA . THR A 1 92 ? 17.226 5.276 -16.213 1.00 92.00 92 THR A CA 1
ATOM 710 C C . THR A 1 92 ? 17.205 6.534 -17.071 1.00 92.00 92 THR A C 1
ATOM 712 O O . THR A 1 92 ? 16.998 6.464 -18.278 1.00 92.00 92 THR A O 1
ATOM 715 N N . CYS A 1 93 ? 17.431 7.685 -16.443 1.00 87.56 93 CYS A N 1
ATOM 716 C CA . CYS A 1 93 ? 17.607 8.977 -17.108 1.00 87.56 93 CYS A CA 1
ATOM 717 C C . CYS A 1 93 ? 19.040 9.520 -16.959 1.00 87.56 93 CYS A C 1
ATOM 719 O O . CYS A 1 93 ? 19.277 10.682 -17.282 1.00 87.56 93 CYS A O 1
ATOM 721 N N . GLU A 1 94 ? 19.985 8.721 -16.446 1.00 84.69 94 GLU A N 1
ATOM 722 C CA . GLU A 1 94 ? 21.342 9.190 -16.118 1.00 84.69 94 GLU A CA 1
ATOM 723 C C . GLU A 1 94 ? 22.134 9.639 -17.357 1.00 84.69 94 GLU A C 1
ATOM 725 O O . GLU A 1 94 ? 22.833 10.650 -17.299 1.00 84.69 94 GLU A O 1
ATOM 730 N N . HIS A 1 95 ? 21.985 8.951 -18.495 1.00 81.50 95 HIS A N 1
ATOM 731 C CA . HIS A 1 95 ? 22.684 9.308 -19.739 1.00 81.50 95 HIS A CA 1
ATOM 732 C C . HIS A 1 95 ? 21.794 10.046 -20.741 1.00 81.50 95 HIS A C 1
ATOM 734 O O . HIS A 1 95 ? 22.271 10.894 -21.498 1.00 81.50 95 HIS A O 1
ATOM 740 N N . VAL A 1 96 ? 20.497 9.726 -20.756 1.00 83.19 96 VAL A N 1
ATOM 741 C CA . VAL A 1 96 ? 19.533 10.263 -21.719 1.00 83.19 96 VAL A CA 1
ATOM 742 C C . VAL A 1 96 ? 18.381 10.937 -20.968 1.00 83.19 96 VAL A C 1
ATOM 744 O O . VAL A 1 96 ? 17.651 10.252 -20.252 1.00 83.19 96 VAL A O 1
ATOM 747 N N . PRO A 1 97 ? 18.133 12.250 -21.159 1.00 78.25 97 PRO A N 1
ATOM 748 C CA . PRO A 1 97 ? 17.069 12.962 -20.444 1.00 78.25 97 PRO A CA 1
ATOM 749 C C . PRO A 1 97 ? 15.656 12.428 -20.707 1.00 78.25 97 PRO A C 1
ATOM 751 O O . PRO A 1 97 ? 14.790 12.527 -19.844 1.00 78.25 97 PRO A O 1
ATOM 754 N N . THR A 1 98 ? 15.407 11.861 -21.892 1.00 80.12 98 THR A N 1
ATOM 755 C CA . THR A 1 98 ? 14.129 11.202 -22.217 1.00 80.12 98 THR A CA 1
ATOM 756 C C . THR A 1 98 ? 13.977 9.840 -21.544 1.00 80.12 98 THR A C 1
ATOM 758 O O . THR A 1 98 ? 12.882 9.289 -21.537 1.00 80.12 98 THR A O 1
ATOM 761 N N . GLY A 1 99 ? 15.060 9.321 -20.970 1.00 88.81 99 GLY A N 1
ATOM 762 C CA . GLY A 1 99 ? 15.168 7.989 -20.413 1.00 88.81 99 GLY A CA 1
ATOM 763 C C . GLY A 1 99 ? 15.580 6.941 -21.439 1.00 88.81 99 GLY A C 1
ATOM 764 O O . GLY A 1 99 ? 15.366 7.105 -22.640 1.00 88.81 99 GLY A O 1
ATOM 765 N N . GLU A 1 100 ? 16.180 5.867 -20.944 1.00 93.12 100 GLU A N 1
ATOM 766 C CA . GLU A 1 100 ? 16.577 4.693 -21.712 1.00 93.12 100 GLU A CA 1
ATOM 767 C C . GLU A 1 100 ? 16.319 3.409 -20.916 1.00 93.12 100 GLU A C 1
ATOM 769 O O . GLU A 1 100 ? 16.235 3.422 -19.683 1.00 93.12 100 GLU A O 1
ATOM 774 N N . PHE A 1 101 ? 16.203 2.290 -21.632 1.00 92.44 101 PHE A N 1
ATOM 775 C CA . PHE A 1 101 ? 16.070 0.961 -21.043 1.00 92.44 101 PHE A CA 1
ATOM 776 C C . PHE A 1 101 ? 17.384 0.206 -21.152 1.00 92.44 101 PHE A C 1
ATOM 778 O O . PHE A 1 101 ? 17.903 0.007 -22.250 1.00 92.44 101 PHE A O 1
ATOM 785 N N . GLN A 1 102 ? 17.880 -0.282 -20.023 1.00 90.44 102 GLN A N 1
ATOM 786 C CA . GLN A 1 102 ? 19.089 -1.084 -19.971 1.00 90.44 102 GLN A CA 1
ATOM 787 C C . GLN A 1 102 ? 18.765 -2.474 -19.440 1.00 90.44 102 GLN A C 1
ATOM 789 O O . GLN A 1 102 ? 18.272 -2.633 -18.324 1.00 90.44 102 GLN A O 1
ATOM 794 N N . THR A 1 103 ? 19.041 -3.498 -20.247 1.00 90.19 103 THR A N 1
ATOM 795 C CA . THR A 1 103 ? 18.946 -4.885 -19.790 1.00 90.19 103 THR A CA 1
ATOM 796 C C . THR A 1 103 ? 20.215 -5.264 -19.044 1.00 90.19 103 THR A C 1
ATOM 798 O O . THR A 1 103 ? 21.309 -5.257 -19.606 1.00 90.19 103 THR A O 1
ATOM 801 N N . ILE A 1 104 ? 20.040 -5.644 -17.790 1.00 85.50 104 ILE A N 1
ATOM 802 C CA . ILE A 1 104 ? 21.063 -6.163 -16.902 1.00 85.50 104 ILE A CA 1
ATOM 803 C C . ILE A 1 104 ? 21.049 -7.691 -17.048 1.00 85.50 104 ILE A C 1
ATOM 805 O O . ILE A 1 104 ? 20.067 -8.348 -16.705 1.00 85.50 104 ILE A O 1
ATOM 809 N N . LYS A 1 105 ? 22.101 -8.263 -17.651 1.00 74.38 105 LYS A N 1
ATOM 810 C CA . LYS A 1 105 ? 22.255 -9.715 -17.859 1.00 74.38 105 LYS A CA 1
ATOM 811 C C . LYS A 1 105 ? 23.532 -10.204 -17.202 1.00 74.38 105 LYS A C 1
ATOM 813 O O . LYS A 1 105 ? 24.602 -9.799 -17.644 1.00 74.38 105 LYS A O 1
ATOM 818 N N . GLY A 1 106 ? 23.418 -11.109 -16.227 1.00 60.00 106 GLY A N 1
ATOM 819 C CA . GLY A 1 106 ? 24.590 -11.713 -15.587 1.00 60.00 106 GLY A CA 1
ATOM 820 C C . GLY A 1 106 ? 25.549 -10.657 -15.038 1.00 60.00 106 GLY A C 1
ATOM 821 O O . GLY A 1 106 ? 26.746 -10.730 -15.300 1.00 60.00 106 GLY A O 1
ATOM 822 N N . TRP A 1 107 ? 24.998 -9.635 -14.375 1.00 63.72 107 TRP A N 1
ATOM 823 C CA . TRP A 1 107 ? 25.778 -8.543 -13.799 1.00 63.72 107 TRP A CA 1
ATOM 824 C C . TRP A 1 107 ? 26.779 -9.117 -12.795 1.00 63.72 107 TRP A C 1
ATOM 826 O O . TRP A 1 107 ? 26.388 -9.788 -11.846 1.00 63.72 107 TRP A O 1
ATOM 836 N N . CYS A 1 108 ? 28.072 -8.884 -13.027 1.00 53.34 108 CYS A N 1
ATOM 837 C CA . CYS A 1 108 ? 29.150 -9.420 -12.190 1.00 53.34 108 CYS A CA 1
ATOM 838 C C . CYS A 1 108 ? 29.474 -8.524 -10.981 1.00 53.34 108 CYS A C 1
ATOM 840 O O . CYS A 1 108 ? 30.380 -8.846 -10.212 1.00 53.34 108 CYS A O 1
ATOM 842 N N . GLY A 1 109 ? 28.793 -7.383 -10.851 1.00 66.50 109 GLY A N 1
ATOM 843 C CA . GLY A 1 109 ? 28.934 -6.443 -9.744 1.00 66.50 109 GLY A CA 1
ATOM 844 C C . GLY A 1 109 ? 27.816 -6.554 -8.706 1.00 66.50 109 GLY A C 1
ATOM 845 O O . GLY A 1 109 ? 26.947 -7.418 -8.786 1.00 66.50 109 GLY A O 1
ATOM 846 N N . ASP A 1 110 ? 27.812 -5.638 -7.744 1.00 77.69 110 ASP A N 1
ATOM 847 C CA . ASP A 1 110 ? 26.797 -5.608 -6.694 1.00 77.69 110 ASP A CA 1
ATOM 848 C C . ASP A 1 110 ? 25.530 -4.884 -7.182 1.00 77.69 110 ASP A C 1
ATOM 850 O O . ASP A 1 110 ? 25.588 -3.808 -7.795 1.00 77.69 110 ASP A O 1
ATOM 854 N N . VAL A 1 111 ? 24.367 -5.462 -6.872 1.00 82.44 111 VAL A N 1
ATOM 855 C CA . VAL A 1 111 ? 23.053 -4.839 -7.064 1.00 82.44 111 VAL A CA 1
ATOM 856 C C . VAL A 1 111 ? 22.490 -4.471 -5.696 1.00 82.44 111 VAL A C 1
ATOM 858 O O . VAL A 1 111 ? 22.249 -5.335 -4.857 1.00 82.44 111 VAL A O 1
ATOM 861 N N . TRP A 1 112 ? 22.241 -3.181 -5.466 1.00 80.75 112 TRP A N 1
ATOM 862 C CA . TRP A 1 112 ? 21.616 -2.704 -4.231 1.00 80.75 112 TRP A CA 1
ATOM 863 C C . TRP A 1 112 ? 20.251 -2.101 -4.511 1.00 80.75 112 TRP A C 1
ATOM 865 O O . TRP A 1 112 ? 20.129 -1.134 -5.266 1.00 80.75 112 TRP A O 1
ATOM 875 N N . VAL A 1 113 ? 19.232 -2.602 -3.820 1.00 82.50 113 VAL A N 1
ATOM 876 C CA . VAL A 1 113 ? 17.927 -1.943 -3.762 1.00 82.50 113 VAL A CA 1
ATOM 877 C C . VAL A 1 113 ? 18.080 -0.639 -2.980 1.00 82.50 113 VAL A C 1
ATOM 879 O O . VAL A 1 113 ? 18.388 -0.656 -1.793 1.00 82.50 113 VAL A O 1
ATOM 882 N N . GLN A 1 114 ? 17.880 0.489 -3.659 1.00 75.44 114 GLN A N 1
ATOM 883 C CA . GLN A 1 114 ? 17.920 1.823 -3.051 1.00 75.44 114 GLN A CA 1
ATOM 884 C C . GLN A 1 114 ? 16.584 2.170 -2.387 1.00 75.44 114 GLN A C 1
ATOM 886 O O . GLN A 1 114 ? 16.557 2.860 -1.374 1.00 75.44 114 GLN A O 1
ATOM 891 N N . GLY A 1 115 ? 15.481 1.652 -2.933 1.00 67.62 115 GLY A N 1
ATOM 892 C CA . GLY A 1 115 ? 14.178 1.681 -2.282 1.00 67.62 115 GLY A CA 1
ATOM 893 C C . GLY A 1 115 ? 13.061 1.126 -3.153 1.00 67.62 115 GLY A C 1
ATOM 894 O O . GLY A 1 115 ? 13.264 0.747 -4.311 1.00 67.62 115 GLY A O 1
ATOM 895 N N . ARG A 1 116 ? 11.871 1.028 -2.564 1.00 72.31 116 ARG A N 1
ATOM 896 C CA . ARG A 1 116 ? 10.683 0.459 -3.200 1.00 72.31 116 ARG A CA 1
ATOM 897 C C . ARG A 1 116 ? 9.489 1.370 -2.974 1.00 72.31 116 ARG A C 1
ATOM 899 O O . ARG A 1 116 ? 9.251 1.816 -1.858 1.00 72.31 116 ARG A O 1
ATOM 906 N N . LEU A 1 117 ? 8.710 1.583 -4.025 1.00 62.09 117 LEU A N 1
ATOM 907 C CA . LEU A 1 117 ? 7.423 2.248 -3.965 1.00 62.09 117 LEU A CA 1
ATOM 908 C C . LEU A 1 117 ? 6.355 1.233 -4.390 1.00 62.09 117 LEU A C 1
ATOM 910 O O . LEU A 1 117 ? 6.387 0.743 -5.524 1.00 62.09 117 LEU A O 1
ATOM 914 N N . PRO A 1 118 ? 5.417 0.879 -3.502 1.00 55.41 118 PRO A N 1
ATOM 915 C CA . PRO A 1 118 ? 4.365 -0.071 -3.833 1.00 55.41 118 PRO A CA 1
ATOM 916 C C . PRO A 1 118 ? 3.519 0.413 -5.023 1.00 55.41 118 PRO A C 1
ATOM 918 O O . PRO A 1 118 ? 3.354 1.614 -5.251 1.00 55.41 118 PRO A O 1
ATOM 921 N N . GLY A 1 119 ? 3.001 -0.538 -5.801 1.00 52.22 119 GLY A N 1
ATOM 922 C CA . GLY A 1 119 ? 2.174 -0.279 -6.976 1.00 52.22 119 GLY A CA 1
ATOM 923 C C . GLY A 1 119 ? 0.773 0.286 -6.681 1.00 52.22 119 GLY A C 1
ATOM 924 O O . GLY A 1 119 ? 0.288 0.269 -5.552 1.00 52.22 119 GLY A O 1
ATOM 925 N N . THR A 1 120 ? 0.106 0.764 -7.733 1.00 50.19 120 THR A N 1
ATOM 926 C CA . THR A 1 120 ? -1.273 1.272 -7.826 1.00 50.19 120 THR A CA 1
ATOM 927 C C . THR A 1 120 ? -2.228 0.214 -8.409 1.00 50.19 120 THR A C 1
ATOM 929 O O . THR A 1 120 ? -3.000 0.487 -9.326 1.00 50.19 120 THR A O 1
ATOM 932 N N . GLY A 1 121 ? -2.127 -1.041 -7.956 1.00 46.28 121 GLY A N 1
ATOM 933 C CA . GLY A 1 121 ? -2.999 -2.160 -8.354 1.00 46.28 121 GLY A CA 1
ATOM 934 C C . GLY A 1 121 ? -4.498 -1.882 -8.174 1.00 46.28 121 GLY A C 1
ATOM 935 O O . GLY A 1 121 ? -4.846 -1.053 -7.337 1.00 46.28 121 GLY A O 1
ATOM 936 N N . PRO A 1 122 ? -5.406 -2.654 -8.814 1.00 40.72 122 PRO A N 1
ATOM 937 C CA . PRO A 1 122 ? -6.864 -2.616 -8.556 1.00 40.72 122 PRO A CA 1
ATOM 938 C C . PRO A 1 122 ? -7.247 -2.908 -7.090 1.00 40.72 122 PRO A C 1
ATOM 940 O O . PRO A 1 122 ? -8.412 -2.885 -6.706 1.00 40.72 122 PRO A O 1
ATOM 943 N N . ARG A 1 123 ? -6.239 -3.200 -6.271 1.00 46.78 123 ARG A N 1
ATOM 944 C CA . ARG A 1 123 ? -6.286 -3.563 -4.871 1.00 46.78 123 ARG A CA 1
ATOM 945 C C . ARG A 1 123 ? -6.006 -2.386 -3.925 1.00 46.78 123 ARG A C 1
ATOM 947 O O . ARG A 1 123 ? -6.434 -2.490 -2.787 1.00 46.78 123 ARG A O 1
ATOM 954 N N . ARG A 1 124 ? -5.427 -1.265 -4.387 1.00 50.50 124 ARG A N 1
ATOM 955 C CA . ARG A 1 124 ? -5.221 -0.037 -3.593 1.00 50.50 124 ARG A CA 1
ATOM 956 C C . ARG A 1 124 ? -5.815 1.164 -4.339 1.00 50.50 124 ARG A C 1
ATOM 958 O O . ARG A 1 124 ? -5.413 1.409 -5.475 1.00 50.50 124 ARG A O 1
ATOM 965 N N . PRO A 1 125 ? -6.760 1.919 -3.765 1.00 50.09 125 PRO A N 1
ATOM 966 C CA . PRO A 1 125 ? -7.372 3.015 -4.501 1.00 50.09 125 PRO A CA 1
ATOM 967 C C . PRO A 1 125 ? -6.464 4.243 -4.606 1.00 50.09 125 PRO A C 1
ATOM 969 O O . PRO A 1 125 ? -5.480 4.384 -3.879 1.00 50.09 125 PRO A O 1
ATOM 972 N N . ASP A 1 126 ? -6.826 5.129 -5.537 1.00 57.75 126 ASP A N 1
ATOM 973 C CA . ASP A 1 126 ? -6.173 6.416 -5.797 1.00 57.75 126 ASP A CA 1
ATOM 974 C C . ASP A 1 126 ? -5.919 7.198 -4.496 1.00 57.75 126 ASP A C 1
ATOM 976 O O . ASP A 1 126 ? -6.738 7.171 -3.576 1.00 57.75 126 ASP A O 1
ATOM 980 N N . ALA A 1 127 ? -4.805 7.932 -4.417 1.00 60.19 127 ALA A N 1
ATOM 981 C CA . ALA A 1 127 ? -4.441 8.708 -3.230 1.00 60.19 127 ALA A CA 1
ATOM 982 C C . ALA A 1 127 ? -5.558 9.664 -2.769 1.00 60.19 127 ALA A C 1
ATOM 984 O O . ALA A 1 127 ? -5.764 9.836 -1.571 1.00 60.19 127 ALA A O 1
ATOM 985 N N . ARG A 1 128 ? -6.334 10.243 -3.693 1.00 58.16 128 ARG A N 1
ATOM 986 C CA . ARG A 1 128 ? -7.507 11.070 -3.371 1.00 58.16 128 ARG A CA 1
ATOM 987 C C . ARG A 1 128 ? -8.629 10.255 -2.740 1.00 58.16 128 ARG A C 1
ATOM 989 O O . ARG A 1 128 ? -9.285 10.744 -1.828 1.00 58.16 128 ARG A O 1
ATOM 996 N N . ILE A 1 129 ? -8.848 9.028 -3.209 1.00 67.81 129 ILE A N 1
ATOM 997 C CA . ILE A 1 129 ? -9.838 8.116 -2.627 1.00 67.81 129 ILE A CA 1
ATOM 998 C C . ILE A 1 129 ? -9.390 7.700 -1.225 1.00 67.81 129 ILE A C 1
ATOM 1000 O O . ILE A 1 129 ? -10.197 7.769 -0.303 1.00 67.81 129 ILE A O 1
ATOM 1004 N N . LEU A 1 130 ? -8.108 7.362 -1.043 1.00 73.12 130 LEU A N 1
ATOM 1005 C CA . LEU A 1 130 ? -7.541 7.047 0.271 1.00 73.12 130 LEU A CA 1
ATOM 1006 C C . LEU A 1 130 ? -7.676 8.214 1.248 1.00 73.12 130 LEU A C 1
ATOM 1008 O O . LEU A 1 130 ? -8.115 8.013 2.376 1.00 73.12 130 LEU A O 1
ATOM 1012 N N . LEU A 1 131 ? -7.352 9.435 0.815 1.00 75.56 131 LEU A N 1
ATOM 1013 C CA . LEU A 1 131 ? -7.518 10.631 1.640 1.00 75.56 131 LEU A CA 1
ATOM 1014 C C . LEU A 1 131 ? -8.989 10.864 1.999 1.00 75.56 131 LEU A C 1
ATOM 1016 O O . LEU A 1 131 ? -9.287 11.119 3.159 1.00 75.56 131 LEU A O 1
ATOM 1020 N N . ALA A 1 132 ? -9.911 10.706 1.046 1.00 76.31 132 ALA A N 1
ATOM 1021 C CA . ALA A 1 132 ? -11.345 10.852 1.296 1.00 76.31 132 ALA A CA 1
ATOM 1022 C C . ALA A 1 132 ? -11.909 9.756 2.220 1.00 76.31 132 ALA A C 1
ATOM 1024 O O . ALA A 1 132 ? -12.895 9.963 2.926 1.00 76.31 132 ALA A O 1
ATOM 1025 N N . GLU A 1 133 ? -11.345 8.553 2.197 1.00 85.38 133 GLU A N 1
ATOM 1026 C CA . GLU A 1 133 ? -11.725 7.460 3.093 1.00 85.38 133 GLU A CA 1
ATOM 1027 C C . GLU A 1 133 ? -11.163 7.646 4.500 1.00 85.38 133 GLU A C 1
ATOM 1029 O O . GLU A 1 133 ? -11.901 7.475 5.472 1.00 85.38 133 GLU A O 1
ATOM 1034 N N . LEU A 1 134 ? -9.898 8.057 4.608 1.00 85.38 134 LEU A N 1
ATOM 1035 C CA . LEU A 1 134 ? -9.273 8.436 5.870 1.00 85.38 134 LEU A CA 1
ATOM 1036 C C . LEU A 1 134 ? -10.013 9.608 6.517 1.00 85.38 134 LEU A C 1
ATOM 1038 O O . LEU A 1 134 ? -10.307 9.555 7.709 1.00 85.38 134 LEU A O 1
ATOM 1042 N N . GLU A 1 135 ? -10.342 10.644 5.741 1.00 86.69 135 GLU A N 1
ATOM 1043 C CA . GLU A 1 135 ? -11.115 11.799 6.201 1.00 86.69 135 GLU A CA 1
ATOM 1044 C C . GLU A 1 135 ? -12.458 11.345 6.775 1.00 86.69 135 GLU A C 1
ATOM 1046 O O . GLU A 1 135 ? -12.778 11.664 7.919 1.00 86.69 135 GLU A O 1
ATOM 1051 N N . ARG A 1 136 ? -13.213 10.525 6.033 1.00 92.06 136 ARG A N 1
ATOM 1052 C CA . ARG A 1 136 ? -14.505 10.003 6.497 1.00 92.06 136 ARG A CA 1
ATOM 1053 C C . ARG A 1 136 ? -14.380 9.181 7.778 1.00 92.06 136 ARG A C 1
ATOM 1055 O O . ARG A 1 136 ? -15.109 9.447 8.735 1.00 92.06 136 ARG A O 1
ATOM 1062 N N . ALA A 1 137 ? -13.439 8.238 7.841 1.00 92.75 137 ALA A N 1
ATOM 1063 C CA . ALA A 1 137 ? -13.194 7.451 9.051 1.00 92.75 137 ALA A CA 1
ATOM 1064 C C . ALA A 1 137 ? -12.806 8.351 10.243 1.00 92.75 137 ALA A C 1
ATOM 1066 O O . ALA A 1 137 ? -13.336 8.195 11.346 1.00 92.75 137 ALA A O 1
ATOM 1067 N N . SER A 1 138 ? -11.960 9.358 10.010 1.00 91.69 138 SER A N 1
ATOM 1068 C CA . SER A 1 138 ? -11.550 10.339 11.025 1.00 91.69 138 SER A CA 1
ATOM 1069 C C . SER A 1 138 ? -12.731 11.177 11.519 1.00 91.69 138 SER A C 1
ATOM 1071 O O . SER A 1 138 ? -12.873 11.396 12.722 1.00 91.69 138 SER A O 1
ATOM 1073 N N . CYS A 1 139 ? -13.631 11.598 10.625 1.00 95.06 139 CYS A N 1
ATOM 1074 C CA . CYS A 1 139 ? -14.863 12.300 10.982 1.00 95.06 139 CYS A CA 1
ATOM 1075 C C . CYS A 1 139 ? -15.808 11.423 11.818 1.00 95.06 139 CYS A C 1
ATOM 1077 O O . CYS A 1 139 ? -16.372 11.893 12.813 1.00 95.06 139 CYS A O 1
ATOM 1079 N N . HIS A 1 140 ? -15.965 10.144 11.465 1.00 96.44 140 HIS A N 1
ATOM 1080 C CA . HIS A 1 140 ? -16.757 9.195 12.252 1.00 96.44 140 HIS A CA 1
ATOM 1081 C C . HIS A 1 140 ? -16.173 8.982 13.653 1.00 96.44 140 HIS A C 1
ATOM 1083 O O . HIS A 1 140 ? -16.913 8.979 14.639 1.00 96.44 140 HIS A O 1
ATOM 1089 N N . TRP A 1 141 ? -14.848 8.888 13.771 1.00 96.00 141 TRP A N 1
ATOM 1090 C CA . TRP A 1 141 ? -14.192 8.814 15.074 1.00 96.00 141 TRP A CA 1
ATOM 1091 C C . TRP A 1 141 ? -14.409 10.100 15.881 1.00 96.00 141 TRP A C 1
ATOM 1093 O O . TRP A 1 141 ? -14.888 10.058 17.017 1.00 96.00 141 TRP A O 1
ATOM 1103 N N . ALA A 1 142 ? -14.132 11.260 15.278 1.00 93.19 142 ALA A N 1
ATOM 1104 C CA . ALA A 1 142 ? -14.184 12.559 15.947 1.00 93.19 142 ALA A CA 1
ATOM 1105 C C . ALA A 1 142 ? -15.592 12.915 16.450 1.00 93.19 142 ALA A C 1
ATOM 1107 O O . ALA A 1 142 ? -15.743 13.528 17.517 1.00 93.19 142 ALA A O 1
ATOM 1108 N N . SER A 1 143 ? -16.625 12.500 15.713 1.00 95.50 143 SER A N 1
ATOM 1109 C CA . SER A 1 143 ? -18.033 12.701 16.075 1.00 95.50 143 SER A CA 1
ATOM 1110 C C . SER A 1 143 ? -18.534 11.742 17.164 1.00 95.50 143 SER A C 1
ATOM 1112 O O . SER A 1 143 ? -19.556 12.013 17.794 1.00 95.50 143 SER A O 1
ATOM 1114 N N . SER A 1 144 ? -17.804 10.665 17.465 1.00 95.75 144 SER A N 1
ATOM 1115 C CA . SER A 1 144 ? -18.216 9.649 18.435 1.00 95.75 144 SER A CA 1
ATOM 1116 C C . SER A 1 144 ? -17.514 9.811 19.784 1.00 95.75 144 SER A C 1
ATOM 1118 O O . SER A 1 144 ? -16.385 9.366 19.990 1.00 95.75 144 SER A O 1
ATOM 1120 N N . SER A 1 145 ? -18.203 10.395 20.769 1.00 94.75 145 SER A N 1
ATOM 1121 C CA . SER A 1 145 ? -17.679 10.517 22.143 1.00 94.75 145 SER A CA 1
ATOM 1122 C C . SER A 1 145 ? -17.334 9.167 22.776 1.00 94.75 145 SER A C 1
ATOM 1124 O O . SER A 1 145 ? -16.369 9.076 23.529 1.00 94.75 145 SER A O 1
ATOM 1126 N N . ARG A 1 146 ? -18.077 8.107 22.431 1.00 94.88 146 ARG A N 1
ATOM 1127 C CA . ARG A 1 146 ? -17.816 6.746 22.914 1.00 94.88 146 ARG A CA 1
ATOM 1128 C C . ARG A 1 146 ? -16.491 6.197 22.384 1.00 94.88 146 ARG A C 1
ATOM 1130 O O . ARG A 1 146 ? -15.728 5.627 23.156 1.00 94.88 146 ARG A O 1
ATOM 1137 N N . LEU A 1 147 ? -16.223 6.357 21.085 1.00 94.31 147 LEU A N 1
ATOM 1138 C CA . LEU A 1 147 ? -14.967 5.894 20.485 1.00 94.31 147 LEU A CA 1
ATOM 1139 C C . LEU A 1 147 ? -13.774 6.685 21.014 1.00 94.31 147 LEU A C 1
ATOM 1141 O O . LEU A 1 147 ? -12.758 6.084 21.340 1.00 94.31 147 LEU A O 1
ATOM 1145 N N 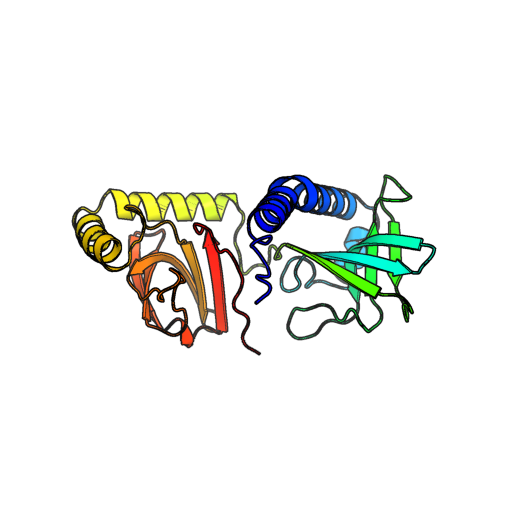. LYS A 1 148 ? -13.926 8.002 21.183 1.00 94.88 148 LYS A N 1
ATOM 1146 C CA . LYS A 1 148 ? -12.889 8.847 21.788 1.00 94.88 148 LYS A CA 1
ATOM 1147 C C . LYS A 1 148 ? -12.552 8.423 23.216 1.00 94.88 148 LYS A C 1
ATOM 1149 O O . LYS A 1 148 ? -11.378 8.339 23.549 1.00 94.88 148 LYS A O 1
ATOM 1154 N N . ALA A 1 149 ? -13.560 8.131 24.042 1.00 93.44 149 ALA A N 1
ATOM 1155 C CA . ALA A 1 149 ? -13.339 7.665 25.411 1.00 93.44 149 ALA A CA 1
ATOM 1156 C C . ALA A 1 149 ? -12.588 6.323 25.441 1.00 93.44 149 ALA A C 1
ATOM 1158 O O . ALA A 1 149 ? -11.569 6.210 26.114 1.00 93.44 149 ALA A O 1
ATOM 1159 N N . ARG A 1 150 ? -13.030 5.346 24.637 1.00 92.31 150 ARG A N 1
ATOM 1160 C CA . ARG A 1 150 ? -12.365 4.037 24.527 1.00 92.31 150 ARG A CA 1
ATOM 1161 C C . ARG A 1 150 ? -10.926 4.158 24.019 1.00 92.31 150 ARG A C 1
ATOM 1163 O O . ARG A 1 150 ? -10.033 3.521 24.564 1.00 92.31 150 ARG A O 1
ATOM 1170 N N . TRP A 1 151 ? -10.692 4.991 23.002 1.00 94.38 151 TRP A N 1
ATOM 1171 C CA . TRP A 1 151 ? -9.344 5.228 22.486 1.00 94.38 151 TRP A CA 1
ATOM 1172 C C . TRP A 1 151 ? -8.447 5.897 23.525 1.00 94.38 151 TRP A C 1
ATOM 1174 O O . TRP A 1 151 ? -7.292 5.521 23.649 1.00 94.38 151 TRP A O 1
ATOM 1184 N N . ALA A 1 152 ? -8.960 6.856 24.300 1.00 92.44 152 ALA A N 1
ATOM 1185 C CA . ALA A 1 152 ? -8.175 7.520 25.338 1.00 92.44 152 ALA A CA 1
ATOM 1186 C C . ALA A 1 152 ? -7.697 6.541 26.426 1.00 92.44 152 ALA A C 1
ATOM 1188 O O . ALA A 1 152 ? -6.563 6.653 26.887 1.00 92.44 152 ALA A O 1
ATOM 1189 N N . GLU A 1 153 ? -8.533 5.568 26.805 1.00 90.88 153 GLU A N 1
ATOM 1190 C CA . GLU A 1 153 ? -8.150 4.491 27.728 1.00 90.88 153 GLU A CA 1
ATOM 1191 C C . GLU A 1 153 ? -7.041 3.612 27.136 1.00 90.88 153 GLU A C 1
ATOM 1193 O O . GLU A 1 153 ? -6.024 3.377 27.791 1.00 90.88 153 GLU A O 1
ATOM 1198 N N . PHE A 1 154 ? -7.207 3.180 25.881 1.00 89.38 154 PHE A N 1
ATOM 1199 C CA . PHE A 1 154 ? -6.195 2.403 25.167 1.00 89.38 154 PHE A CA 1
ATOM 1200 C C . PHE A 1 154 ? -4.880 3.178 25.028 1.00 89.38 154 PHE A C 1
ATOM 1202 O O . PHE A 1 154 ? -3.832 2.667 25.403 1.00 89.38 154 PHE A O 1
ATOM 1209 N N . ALA A 1 155 ? -4.929 4.425 24.559 1.00 87.56 155 ALA A N 1
ATOM 1210 C CA . ALA A 1 155 ? -3.750 5.240 24.305 1.00 87.56 155 ALA A CA 1
ATOM 1211 C C . ALA A 1 155 ? -2.942 5.517 25.576 1.00 87.56 155 ALA A C 1
ATOM 1213 O O . ALA A 1 155 ? -1.715 5.454 25.553 1.00 87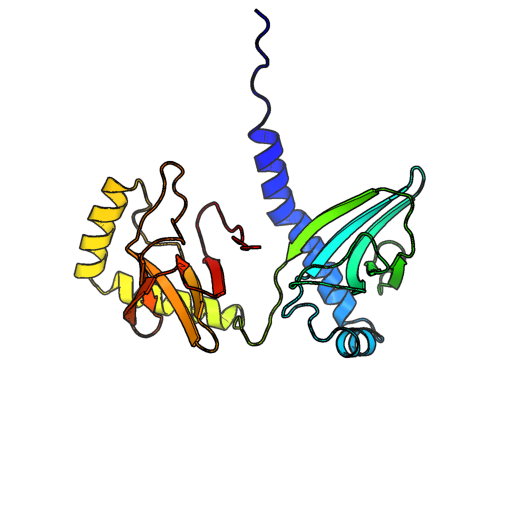.56 155 ALA A O 1
ATOM 1214 N N . ALA A 1 156 ? -3.618 5.736 26.707 1.00 87.12 156 ALA A N 1
ATOM 1215 C CA . ALA A 1 156 ? -2.958 5.890 27.999 1.00 87.12 156 ALA A CA 1
ATOM 1216 C C . ALA A 1 156 ? -2.240 4.609 28.459 1.00 87.12 156 ALA A C 1
ATOM 1218 O O . ALA A 1 156 ? -1.180 4.693 29.076 1.00 87.12 156 ALA A O 1
ATOM 1219 N N . PHE A 1 157 ? -2.805 3.433 28.170 1.00 85.25 157 PHE A N 1
ATOM 1220 C CA . PHE A 1 157 ? -2.204 2.143 28.515 1.00 85.25 157 PHE A CA 1
ATOM 1221 C C . PHE A 1 157 ? -1.064 1.750 27.563 1.00 85.25 157 PHE A C 1
ATOM 1223 O O . PHE A 1 157 ? -0.015 1.294 28.009 1.00 85.25 157 PHE A O 1
ATOM 1230 N N . ALA A 1 158 ? -1.279 1.932 26.261 1.00 80.56 158 ALA A N 1
ATOM 1231 C CA . ALA A 1 158 ? -0.383 1.521 25.188 1.00 80.56 158 ALA A CA 1
ATOM 1232 C C . ALA A 1 158 ? 0.754 2.522 24.910 1.00 80.56 158 ALA A C 1
ATOM 1234 O O . ALA A 1 158 ? 1.710 2.175 24.226 1.00 80.56 158 ALA A O 1
ATOM 1235 N N . GLY A 1 159 ? 0.674 3.751 25.435 1.00 78.94 159 GLY A N 1
ATOM 1236 C CA . GLY A 1 159 ? 1.634 4.817 25.127 1.00 78.94 159 GLY A CA 1
ATOM 1237 C C . GLY A 1 159 ? 1.420 5.457 23.750 1.00 78.94 159 GLY A C 1
ATOM 1238 O O . GLY A 1 159 ? 2.338 6.067 23.208 1.00 78.94 159 GLY A O 1
ATOM 1239 N N . GLU A 1 160 ? 0.215 5.324 23.195 1.00 81.56 160 GLU A N 1
ATOM 1240 C CA . GLU A 1 160 ? -0.147 5.819 21.868 1.00 81.56 160 GLU A CA 1
ATOM 1241 C C . GLU A 1 160 ? -0.581 7.289 21.873 1.00 81.56 160 GLU A C 1
ATOM 1243 O O . GLU A 1 160 ? -0.846 7.914 22.907 1.00 81.56 160 GLU A O 1
ATOM 1248 N N . LYS A 1 161 ? -0.689 7.863 20.673 1.00 82.19 161 LYS A N 1
ATOM 1249 C CA . LYS A 1 161 ? -1.193 9.228 20.492 1.00 82.19 161 LYS A CA 1
ATOM 1250 C C . LYS A 1 161 ? -2.674 9.334 20.867 1.00 82.19 161 LYS A C 1
ATOM 1252 O O . LYS A 1 161 ? -3.460 8.396 20.761 1.00 82.19 161 LYS A O 1
ATOM 1257 N N . ALA A 1 162 ? -3.095 10.552 21.209 1.00 83.94 162 ALA A N 1
ATOM 1258 C CA . ALA A 1 162 ? -4.489 10.861 21.546 1.00 83.94 162 ALA A CA 1
ATOM 1259 C C . ALA A 1 162 ? -5.491 10.629 20.393 1.00 83.94 162 ALA A C 1
ATOM 1261 O O . ALA A 1 162 ? -6.696 10.566 20.633 1.00 83.94 162 ALA A O 1
ATOM 1262 N N . PHE A 1 163 ? -5.004 10.517 19.156 1.00 85.81 163 PHE A N 1
ATOM 1263 C CA . PHE A 1 163 ? -5.790 10.231 17.960 1.00 85.81 163 PHE A CA 1
ATOM 1264 C C . PHE A 1 163 ? -5.285 8.931 17.311 1.00 85.81 163 PHE A C 1
ATOM 1266 O O . PHE A 1 163 ? -4.066 8.791 17.191 1.00 85.81 163 PHE A O 1
ATOM 1273 N N . PRO A 1 164 ? -6.176 8.020 16.871 1.00 87.25 164 PRO A N 1
ATOM 1274 C CA . PRO A 1 164 ? -5.785 6.849 16.093 1.00 87.25 164 PRO A CA 1
ATOM 1275 C C . PRO A 1 164 ? -5.317 7.275 14.703 1.00 87.25 164 PRO A C 1
ATOM 1277 O O . PRO A 1 164 ? -6.132 7.629 13.855 1.00 87.25 164 PRO A O 1
ATOM 1280 N N . ASP A 1 165 ? -4.009 7.251 14.460 1.00 82.31 165 ASP A N 1
ATOM 1281 C CA . ASP A 1 165 ? -3.401 7.682 13.194 1.00 82.31 165 ASP A CA 1
ATOM 1282 C C . ASP A 1 165 ? -2.992 6.520 12.274 1.00 82.31 165 ASP A C 1
ATOM 1284 O O . ASP A 1 165 ? -2.508 6.753 11.165 1.00 82.31 165 ASP A O 1
ATOM 1288 N N . ALA A 1 166 ? -3.229 5.278 12.701 1.00 85.75 166 ALA A N 1
ATOM 1289 C CA . ALA A 1 166 ? -2.982 4.081 11.911 1.00 85.75 166 ALA A CA 1
ATOM 1290 C C . ALA A 1 166 ? -4.201 3.733 11.039 1.00 85.75 166 ALA A C 1
ATOM 1292 O O . ALA A 1 166 ? -5.238 3.304 11.543 1.00 85.75 166 ALA A O 1
ATOM 1293 N N . PHE A 1 167 ? -4.071 3.888 9.721 1.00 83.94 167 PHE A N 1
ATOM 1294 C CA . PHE A 1 167 ? -5.051 3.458 8.721 1.00 83.94 167 PHE A CA 1
ATOM 1295 C C . PHE A 1 167 ? -4.492 2.272 7.939 1.00 83.94 167 PHE A C 1
ATOM 1297 O O . PHE A 1 167 ? -3.421 2.376 7.339 1.00 83.94 167 PHE A O 1
ATOM 1304 N N . VAL A 1 168 ? -5.208 1.151 7.925 1.00 82.19 168 VAL A N 1
ATOM 1305 C CA . VAL A 1 168 ? -4.713 -0.131 7.402 1.00 82.19 168 VAL A CA 1
ATOM 1306 C C . VAL A 1 168 ? -5.652 -0.706 6.344 1.00 82.19 168 VAL A C 1
ATOM 1308 O O . VAL A 1 168 ? -6.846 -0.406 6.323 1.00 82.19 168 VAL A O 1
ATOM 1311 N N . GLU A 1 169 ? -5.100 -1.543 5.474 1.00 83.00 169 GLU A N 1
ATOM 1312 C CA . GLU A 1 169 ? -5.810 -2.474 4.604 1.00 83.00 169 GLU A CA 1
ATOM 1313 C C . GLU A 1 169 ? -5.527 -3.914 5.031 1.00 83.00 169 GLU A C 1
ATOM 1315 O O . GLU A 1 169 ? -4.369 -4.317 5.132 1.00 83.00 169 GLU A O 1
ATOM 1320 N N . LEU A 1 170 ? -6.592 -4.684 5.256 1.00 78.00 170 LEU A N 1
ATOM 1321 C CA . LEU A 1 170 ? -6.554 -6.126 5.481 1.00 78.00 170 LEU A CA 1
ATOM 1322 C C . LEU A 1 170 ? -7.279 -6.819 4.329 1.00 78.00 170 LEU A C 1
ATOM 1324 O O . LEU A 1 170 ? -8.415 -6.456 4.004 1.00 78.00 170 LEU A O 1
ATOM 1328 N N . ARG A 1 171 ? -6.640 -7.819 3.721 1.00 74.81 171 ARG A N 1
ATOM 1329 C CA . ARG A 1 171 ? -7.224 -8.587 2.614 1.00 74.81 171 ARG A CA 1
ATOM 1330 C C . ARG A 1 171 ? -7.423 -10.044 2.993 1.00 74.81 171 ARG A C 1
ATOM 1332 O O . ARG A 1 171 ? -6.516 -10.652 3.553 1.00 74.81 171 ARG A O 1
ATOM 1339 N N . PHE A 1 172 ? -8.583 -10.583 2.641 1.00 73.75 172 PHE A N 1
ATOM 1340 C CA . PHE A 1 172 ? -8.955 -11.980 2.854 1.00 73.75 172 PHE A CA 1
ATOM 1341 C C . PHE A 1 172 ? -9.583 -12.508 1.565 1.00 73.75 172 PHE A C 1
ATOM 1343 O O . PHE A 1 172 ? -10.708 -12.152 1.230 1.00 73.75 172 PHE A O 1
ATOM 1350 N N . ALA A 1 173 ? -8.852 -13.326 0.824 1.00 72.31 173 ALA A N 1
ATOM 1351 C CA . ALA A 1 173 ? -9.150 -13.738 -0.536 1.00 72.31 173 ALA A CA 1
ATOM 1352 C C . ALA A 1 173 ? -9.531 -12.536 -1.427 1.00 72.31 173 ALA A C 1
ATOM 1354 O O . ALA A 1 173 ? -8.695 -11.682 -1.748 1.00 72.31 173 ALA A O 1
ATOM 1355 N N . ASP A 1 174 ? -10.805 -12.458 -1.807 1.00 66.25 174 ASP A N 1
ATOM 1356 C CA . ASP A 1 174 ? -11.352 -11.393 -2.646 1.00 66.25 174 ASP A CA 1
ATOM 1357 C C . ASP A 1 174 ? -11.868 -10.187 -1.837 1.00 66.25 174 ASP A C 1
ATOM 1359 O O . ASP A 1 174 ? -12.117 -9.123 -2.411 1.00 66.25 174 ASP A O 1
ATOM 1363 N N . ASP A 1 175 ? -11.968 -10.308 -0.510 1.00 71.88 175 ASP A N 1
ATOM 1364 C CA . ASP A 1 175 ? -12.448 -9.252 0.378 1.00 71.88 175 ASP A CA 1
ATOM 1365 C C . ASP A 1 175 ? -11.330 -8.284 0.786 1.00 71.88 175 ASP A C 1
ATOM 1367 O O . ASP A 1 175 ? -10.175 -8.656 1.020 1.00 71.88 175 ASP A O 1
ATOM 1371 N N . CYS A 1 176 ? -11.690 -7.005 0.909 1.00 79.50 176 CYS A N 1
ATOM 1372 C CA . CYS A 1 176 ? -10.788 -5.930 1.310 1.00 79.50 176 CYS A CA 1
ATOM 1373 C C . CYS A 1 176 ? -11.448 -5.049 2.374 1.00 79.50 176 CYS A C 1
ATOM 1375 O O . CYS A 1 176 ? -12.495 -4.443 2.139 1.00 79.50 176 CYS A O 1
ATOM 1377 N N . TYR A 1 177 ? -10.797 -4.944 3.531 1.00 85.19 177 TYR A N 1
ATOM 1378 C CA . TYR A 1 177 ? -11.244 -4.142 4.663 1.00 85.19 177 TYR A CA 1
ATOM 1379 C C . TYR A 1 177 ? -10.248 -3.025 4.922 1.00 85.19 177 TYR A C 1
ATOM 1381 O O . TYR A 1 177 ? -9.066 -3.275 5.150 1.00 85.19 177 TYR A O 1
ATOM 1389 N N . ARG A 1 178 ? -10.728 -1.780 4.887 1.00 87.81 178 ARG A N 1
ATOM 1390 C CA . ARG A 1 178 ? -9.898 -0.589 5.098 1.00 87.81 178 ARG A CA 1
ATOM 1391 C C . ARG A 1 178 ? -10.510 0.305 6.154 1.00 87.81 178 ARG A C 1
ATOM 1393 O O . ARG A 1 178 ? -11.723 0.511 6.145 1.00 87.81 178 ARG A O 1
ATOM 1400 N N . GLY A 1 179 ? -9.683 0.813 7.059 1.00 91.12 179 GLY A N 1
ATOM 1401 C CA . GLY A 1 179 ? -10.159 1.622 8.174 1.00 91.12 179 GLY A CA 1
ATOM 1402 C C . GLY A 1 179 ? -9.062 2.057 9.137 1.00 91.12 179 GLY A C 1
ATOM 1403 O O . GLY A 1 179 ? -7.925 1.589 9.069 1.00 91.12 179 GLY A O 1
ATOM 1404 N N . LEU A 1 180 ? -9.436 2.958 10.046 1.00 93.06 180 LEU A N 1
ATOM 1405 C CA . LEU A 1 180 ? -8.604 3.364 11.178 1.00 93.06 180 LEU A CA 1
ATOM 1406 C C . LEU A 1 180 ? -8.569 2.247 12.217 1.00 93.06 180 LEU A C 1
ATOM 1408 O O . LEU A 1 180 ? -9.626 1.750 12.605 1.00 93.06 180 LEU A O 1
ATOM 1412 N N . ILE A 1 181 ? -7.389 1.890 12.711 1.00 93.19 181 ILE A N 1
ATOM 1413 C CA . ILE A 1 181 ? -7.271 0.981 13.849 1.00 93.19 181 ILE A CA 1
ATOM 1414 C C . ILE A 1 181 ? -7.748 1.732 15.094 1.00 93.19 181 ILE A C 1
ATOM 1416 O O . ILE A 1 181 ? -7.185 2.757 15.468 1.00 93.19 181 ILE A O 1
ATOM 1420 N N . VAL A 1 182 ? -8.816 1.236 15.718 1.00 93.88 182 VAL A N 1
ATOM 1421 C CA . VAL A 1 182 ? -9.431 1.838 16.916 1.00 93.88 182 VAL A CA 1
ATOM 1422 C C . VAL A 1 182 ? -9.418 0.908 18.129 1.00 93.88 182 VAL A C 1
ATOM 1424 O O . VAL A 1 182 ? -9.857 1.309 19.206 1.00 93.88 182 VAL A O 1
ATOM 1427 N N . ASP A 1 183 ? -8.944 -0.325 17.952 1.00 92.31 183 ASP A N 1
ATOM 1428 C CA . ASP A 1 183 ? -8.602 -1.258 19.025 1.00 92.31 183 ASP A CA 1
ATOM 1429 C C . ASP A 1 183 ? -7.678 -2.361 18.490 1.00 92.31 183 ASP A C 1
ATOM 1431 O O . ASP A 1 183 ? -7.735 -2.701 17.304 1.00 92.31 183 ASP A O 1
ATOM 1435 N N . GLY A 1 184 ? -6.870 -2.947 19.366 1.00 90.44 184 GLY A N 1
ATOM 1436 C CA . GLY A 1 184 ? -5.938 -4.014 19.028 1.00 90.44 184 GLY A CA 1
ATOM 1437 C C . GLY A 1 184 ? -4.833 -4.153 20.065 1.00 90.44 184 GLY A C 1
ATOM 1438 O O . GLY A 1 184 ? -4.974 -3.744 21.218 1.00 90.44 184 GLY A O 1
ATOM 1439 N N . ARG A 1 185 ? -3.709 -4.732 19.650 1.00 88.19 185 ARG A N 1
ATOM 1440 C CA . ARG A 1 185 ? -2.514 -4.849 20.485 1.00 88.19 185 ARG A CA 1
ATOM 1441 C C . ARG A 1 185 ? -1.349 -4.162 19.800 1.00 88.19 185 ARG A C 1
ATOM 1443 O O . ARG A 1 185 ? -1.152 -4.334 18.603 1.00 88.19 185 ARG A O 1
ATOM 1450 N N . VAL A 1 186 ? -0.574 -3.429 20.584 1.00 84.12 186 VAL A N 1
ATOM 1451 C CA . VAL A 1 186 ? 0.765 -2.983 20.207 1.00 84.12 186 VAL A CA 1
ATOM 1452 C C . VAL A 1 186 ? 1.778 -3.731 21.064 1.00 84.12 186 VAL A C 1
ATOM 1454 O O . VAL A 1 186 ? 1.487 -4.097 22.210 1.00 84.12 186 VAL A O 1
ATOM 1457 N N . ASP A 1 187 ? 2.939 -4.024 20.499 1.00 77.81 187 ASP A N 1
ATOM 1458 C CA . ASP A 1 187 ? 4.046 -4.604 21.246 1.00 77.81 187 ASP A CA 1
ATOM 1459 C C . ASP A 1 187 ? 4.784 -3.543 22.084 1.00 77.81 187 ASP A C 1
ATOM 1461 O O . ASP A 1 187 ? 4.439 -2.361 22.102 1.00 77.81 187 ASP A O 1
ATOM 1465 N N . CYS A 1 188 ? 5.822 -3.962 22.813 1.00 73.38 188 CYS A N 1
ATOM 1466 C CA . CYS A 1 188 ? 6.605 -3.061 23.662 1.00 73.38 188 CYS A CA 1
ATOM 1467 C C . CYS A 1 188 ? 7.418 -2.009 22.887 1.00 73.38 188 CYS A C 1
ATOM 1469 O O . CYS A 1 188 ? 7.992 -1.119 23.515 1.00 73.38 188 CYS A O 1
ATOM 1471 N N . SER A 1 189 ? 7.479 -2.109 21.558 1.00 68.62 189 SER A N 1
ATOM 1472 C CA . SER A 1 189 ? 8.107 -1.130 20.673 1.00 68.62 189 SER A CA 1
ATOM 1473 C C . SER A 1 189 ? 7.108 -0.151 20.045 1.00 68.62 189 SER A C 1
ATOM 1475 O O . SER A 1 189 ? 7.530 0.754 19.330 1.00 68.62 189 SER A O 1
ATOM 1477 N N . GLY A 1 190 ? 5.809 -0.284 20.345 1.00 70.56 190 GLY A N 1
ATOM 1478 C CA . GLY A 1 190 ? 4.751 0.552 19.769 1.00 70.56 190 GLY A CA 1
ATOM 1479 C C . GLY A 1 190 ? 4.336 0.115 18.363 1.00 70.56 190 GLY A C 1
ATOM 1480 O O . GLY A 1 190 ? 3.732 0.888 17.625 1.00 70.56 190 GLY A O 1
ATOM 1481 N N . VAL A 1 191 ? 4.671 -1.114 17.960 1.00 78.25 191 VAL A N 1
ATOM 1482 C CA . VAL A 1 191 ? 4.273 -1.667 16.661 1.00 78.25 191 VAL A CA 1
ATOM 1483 C C . VAL A 1 191 ? 2.991 -2.474 16.827 1.00 78.25 191 VAL A C 1
ATOM 1485 O O . VAL A 1 191 ? 2.863 -3.271 17.755 1.00 78.25 191 VAL A O 1
ATOM 1488 N N . TRP A 1 192 ? 2.033 -2.283 15.917 1.00 82.94 192 TRP A N 1
ATOM 1489 C CA . TRP A 1 192 ? 0.796 -3.063 15.890 1.00 82.94 192 TRP A CA 1
ATOM 1490 C C . TRP A 1 192 ? 1.072 -4.558 15.699 1.00 82.94 192 TRP A C 1
ATOM 1492 O O . TRP A 1 192 ? 1.745 -4.972 14.755 1.00 82.94 192 TRP A O 1
ATOM 1502 N N . ASP A 1 193 ? 0.489 -5.382 16.567 1.00 83.38 193 ASP A N 1
ATOM 1503 C CA . ASP A 1 193 ? 0.517 -6.834 16.445 1.00 83.38 193 ASP A CA 1
ATOM 1504 C C . ASP A 1 193 ? -0.539 -7.305 15.439 1.00 83.38 193 ASP A C 1
ATOM 1506 O O . ASP A 1 193 ? -1.678 -7.644 15.780 1.00 83.38 193 ASP A O 1
ATOM 1510 N N . PHE A 1 194 ? -0.122 -7.369 14.177 1.00 82.50 194 PHE A N 1
ATOM 1511 C CA . PHE A 1 194 ? -0.923 -7.880 13.066 1.00 82.50 194 PHE A CA 1
ATOM 1512 C C . PHE A 1 194 ? -1.113 -9.406 13.079 1.00 82.50 194 PHE A C 1
ATOM 1514 O O . PHE A 1 194 ? -1.664 -9.952 12.130 1.00 82.50 194 PHE A O 1
ATOM 1521 N N . ASN A 1 195 ? -0.697 -10.114 14.136 1.00 79.69 195 ASN A N 1
ATOM 1522 C CA . ASN A 1 195 ? -1.044 -11.523 14.344 1.00 79.69 195 ASN A CA 1
ATOM 1523 C C . ASN A 1 195 ? -2.253 -11.703 15.269 1.00 79.69 195 ASN A C 1
ATOM 1525 O O . ASN A 1 195 ? -2.631 -12.838 15.562 1.00 79.69 195 ASN A O 1
ATOM 1529 N N . SER A 1 196 ? -2.842 -10.602 15.734 1.00 84.44 196 SER A N 1
ATOM 1530 C CA . SER A 1 196 ? -3.950 -10.592 16.683 1.00 84.44 196 SER A CA 1
ATOM 1531 C C . SER A 1 196 ? -5.208 -9.940 16.102 1.00 84.44 196 SER A C 1
ATOM 1533 O O . SER A 1 196 ? -5.207 -9.407 14.987 1.00 84.44 196 SER A O 1
ATOM 1535 N N . LEU A 1 197 ? -6.296 -9.991 16.869 1.00 92.56 197 LEU A N 1
ATOM 1536 C CA . LEU A 1 197 ? -7.537 -9.305 16.545 1.00 92.56 197 LEU A CA 1
ATOM 1537 C C . LEU A 1 197 ? -7.322 -7.783 16.518 1.00 92.56 197 LEU A C 1
ATOM 1539 O O . LEU A 1 197 ? -6.925 -7.184 17.519 1.00 92.56 197 LEU A O 1
ATOM 1543 N N . LEU A 1 198 ? -7.670 -7.155 15.396 1.00 92.56 198 LEU A N 1
ATOM 1544 C CA . LEU A 1 198 ? -7.725 -5.702 15.240 1.00 92.56 198 LEU A CA 1
ATOM 1545 C C . LEU A 1 198 ? -9.166 -5.256 15.024 1.00 92.56 198 LEU A C 1
ATOM 1547 O O . LEU A 1 198 ? -9.934 -5.931 14.342 1.00 92.56 198 LEU A O 1
ATOM 1551 N N . THR A 1 199 ? -9.535 -4.096 15.564 1.00 95.88 199 THR A N 1
ATOM 1552 C CA . THR A 1 199 ? -10.815 -3.452 15.247 1.00 95.88 199 THR A CA 1
ATOM 1553 C C . THR A 1 199 ? -10.584 -2.226 14.384 1.00 95.88 199 THR A C 1
ATOM 1555 O O . THR A 1 199 ? -9.899 -1.287 14.791 1.00 95.88 199 THR A O 1
ATOM 1558 N N . LEU A 1 200 ? -11.201 -2.230 13.206 1.00 95.62 200 LEU A N 1
ATOM 1559 C CA . LEU A 1 200 ? -11.152 -1.150 12.236 1.00 95.62 200 LEU A CA 1
ATOM 1560 C C . LEU A 1 200 ? -12.434 -0.319 12.291 1.00 95.62 200 LEU A C 1
ATOM 1562 O O . LEU A 1 200 ? -13.535 -0.869 12.311 1.00 95.62 200 LEU A O 1
ATOM 1566 N N . LEU A 1 201 ? -12.291 1.004 12.257 1.00 97.31 201 LEU A N 1
ATOM 1567 C CA . LEU A 1 201 ? -13.357 1.940 11.924 1.00 97.31 201 LEU A CA 1
ATOM 1568 C C . LEU A 1 201 ? -13.293 2.256 10.429 1.00 97.31 201 LEU A C 1
ATOM 1570 O O . LEU A 1 201 ? -12.356 2.908 9.959 1.00 97.31 201 LEU A O 1
ATOM 1574 N N . GLN A 1 202 ? -14.291 1.789 9.690 1.00 94.12 202 GLN A N 1
ATOM 1575 C CA . GLN A 1 202 ? -14.362 1.916 8.240 1.00 94.12 202 GLN A CA 1
ATOM 1576 C C . GLN A 1 202 ? -14.858 3.310 7.798 1.00 94.12 202 GLN A C 1
ATOM 1578 O O . GLN A 1 202 ? -15.473 4.036 8.587 1.00 94.12 202 GLN A O 1
ATOM 1583 N N . PRO A 1 203 ? -14.622 3.712 6.532 1.00 90.94 203 PRO A N 1
ATOM 1584 C CA . PRO A 1 203 ? -15.055 5.007 5.994 1.00 90.94 203 PRO A CA 1
ATOM 1585 C C . PRO A 1 203 ? -16.569 5.246 5.969 1.00 90.94 203 PRO A C 1
ATOM 1587 O O . PRO A 1 203 ? -16.997 6.378 5.772 1.00 90.94 203 PRO A O 1
ATOM 1590 N N . ASP A 1 204 ? -17.382 4.204 6.113 1.00 89.25 204 ASP A N 1
ATOM 1591 C CA . ASP A 1 204 ? -18.841 4.290 6.253 1.00 89.25 204 ASP A CA 1
ATOM 1592 C C . ASP A 1 204 ? -19.297 4.394 7.725 1.00 89.25 204 ASP A C 1
ATOM 1594 O O . ASP A 1 204 ? -20.492 4.505 8.006 1.00 89.25 204 ASP A O 1
ATOM 1598 N N . GLY A 1 205 ? -18.347 4.371 8.667 1.00 91.62 205 GLY A N 1
ATOM 1599 C CA . GLY A 1 205 ? -18.577 4.425 10.106 1.00 91.62 205 GLY A CA 1
ATOM 1600 C C . GLY A 1 205 ? -18.794 3.061 10.767 1.00 91.62 205 GLY A C 1
ATOM 1601 O O . GLY A 1 205 ? -18.997 3.018 11.985 1.00 91.62 205 GLY A O 1
ATOM 1602 N N . ALA A 1 206 ? -18.745 1.957 10.015 1.00 95.19 206 ALA A N 1
ATOM 1603 C CA . ALA A 1 206 ? -18.850 0.618 10.577 1.00 95.19 206 ALA A CA 1
ATOM 1604 C C . ALA A 1 206 ? -17.608 0.256 11.406 1.00 95.19 206 ALA A C 1
ATOM 1606 O O . ALA A 1 206 ? -16.485 0.657 11.101 1.00 95.19 206 ALA A O 1
ATOM 1607 N N . LEU A 1 207 ? -17.819 -0.524 12.468 1.00 96.31 207 LEU A N 1
ATOM 1608 C CA . LEU A 1 207 ? -16.743 -1.145 13.237 1.00 96.31 207 LEU A CA 1
ATOM 1609 C C . LEU A 1 207 ? -16.663 -2.614 12.851 1.00 96.31 207 LEU A C 1
ATOM 1611 O O . LEU A 1 207 ? -17.654 -3.332 12.986 1.00 96.31 207 LEU A O 1
ATOM 1615 N N . VAL A 1 208 ? -15.487 -3.055 12.422 1.00 94.56 208 VAL A N 1
ATOM 1616 C CA . VAL A 1 208 ? -15.246 -4.449 12.047 1.00 94.56 208 VAL A CA 1
ATOM 1617 C C . VAL A 1 208 ? -14.037 -4.958 12.812 1.00 94.56 208 VAL A C 1
ATOM 1619 O O . VAL A 1 208 ? -12.972 -4.350 12.762 1.00 94.56 208 VAL A O 1
ATOM 1622 N N . SER A 1 209 ? -14.207 -6.066 13.529 1.00 95.88 209 SER A N 1
ATOM 1623 C CA . SER A 1 209 ? -13.113 -6.757 14.212 1.00 95.88 209 SER A CA 1
ATOM 1624 C C . SER A 1 209 ? -12.670 -7.950 13.373 1.00 95.88 209 SER A C 1
ATOM 1626 O O . SER A 1 209 ? -13.498 -8.783 13.009 1.00 95.88 209 SER A O 1
ATOM 1628 N N . LEU A 1 210 ? -11.382 -8.007 13.043 1.00 91.25 210 LEU A N 1
ATOM 1629 C CA . LEU A 1 210 ? -10.795 -8.970 12.112 1.00 91.25 210 LEU A CA 1
ATOM 1630 C C . LEU A 1 210 ? -9.543 -9.586 12.731 1.00 91.25 210 LEU A C 1
ATOM 1632 O O . LEU A 1 210 ? -8.725 -8.878 13.319 1.00 91.25 210 LEU A O 1
ATOM 1636 N N . GLU A 1 211 ? -9.383 -10.899 12.578 1.00 88.94 211 GLU A N 1
ATOM 1637 C CA . GLU A 1 211 ? -8.154 -11.604 12.951 1.00 88.94 211 GLU A CA 1
ATOM 1638 C C . GLU A 1 211 ? -7.085 -11.310 11.895 1.00 88.94 211 GLU A C 1
ATOM 1640 O O . GLU A 1 211 ? -6.997 -11.993 10.873 1.00 88.94 211 GLU A O 1
ATOM 1645 N N . ALA A 1 212 ? -6.282 -10.265 12.115 1.00 81.75 212 ALA A N 1
ATOM 1646 C CA . ALA A 1 212 ? -5.318 -9.787 11.122 1.00 81.75 212 ALA A CA 1
ATOM 1647 C C . ALA A 1 212 ? -4.284 -10.862 10.746 1.00 81.75 212 ALA A C 1
ATOM 1649 O O . ALA A 1 212 ? -3.833 -10.910 9.604 1.00 81.75 212 ALA A O 1
ATOM 1650 N N . GLY A 1 213 ? -3.993 -11.794 11.663 1.00 72.25 213 GLY A N 1
ATOM 1651 C CA . GLY A 1 213 ? -3.073 -12.908 11.424 1.00 72.25 213 GLY A CA 1
ATOM 1652 C C . GLY A 1 213 ? -3.558 -13.941 10.398 1.00 72.25 213 GLY A C 1
ATOM 1653 O O . GLY A 1 213 ? -2.756 -14.784 9.986 1.00 72.25 213 GLY A O 1
ATOM 1654 N N . GLN A 1 214 ? -4.840 -13.888 10.013 1.00 77.50 214 GLN A N 1
ATOM 1655 C CA . GLN A 1 214 ? -5.454 -14.711 8.964 1.00 77.50 214 GLN A CA 1
ATOM 1656 C C . GLN A 1 214 ? -5.586 -13.977 7.621 1.00 77.50 214 GLN A C 1
ATOM 1658 O O . GLN A 1 214 ? -6.069 -14.573 6.662 1.00 77.50 214 GLN A O 1
ATOM 1663 N N . ALA A 1 215 ? -5.204 -12.699 7.547 1.00 68.06 215 ALA A N 1
ATOM 1664 C CA . ALA A 1 215 ? -5.235 -11.954 6.297 1.00 68.06 215 ALA A CA 1
ATOM 1665 C C . ALA A 1 215 ? -4.155 -12.478 5.340 1.00 68.06 215 ALA A C 1
ATOM 1667 O O . ALA A 1 215 ? -3.023 -12.733 5.755 1.00 68.06 215 ALA A O 1
ATOM 1668 N N . ASP A 1 216 ? -4.479 -12.561 4.050 1.00 62.03 216 ASP A N 1
ATOM 1669 C CA . ASP A 1 216 ? -3.498 -12.871 3.001 1.00 62.03 216 ASP A CA 1
ATOM 1670 C C . ASP A 1 216 ? -2.467 -11.748 2.869 1.00 62.03 216 ASP A C 1
ATOM 1672 O O . ASP A 1 216 ? -1.320 -11.963 2.484 1.00 62.03 216 ASP A O 1
ATOM 1676 N N . SER A 1 217 ? -2.884 -10.519 3.180 1.00 64.00 217 SER A N 1
ATOM 1677 C CA . SER A 1 217 ? -1.993 -9.368 3.214 1.00 64.00 217 SER A CA 1
ATOM 1678 C C . SER A 1 217 ? -2.486 -8.297 4.174 1.00 64.00 217 SER A C 1
ATOM 1680 O O . SER A 1 217 ? -3.691 -8.033 4.263 1.00 64.00 217 SER A O 1
ATOM 1682 N N . VAL A 1 218 ? -1.526 -7.615 4.793 1.00 69.56 218 VAL A N 1
ATOM 1683 C CA . VAL A 1 218 ? -1.732 -6.463 5.667 1.00 69.56 218 VAL A CA 1
ATOM 1684 C C . VAL A 1 218 ? -0.883 -5.306 5.155 1.00 69.56 218 VAL A C 1
ATOM 1686 O O . VAL A 1 218 ? 0.323 -5.459 4.962 1.00 69.56 218 VAL A O 1
ATOM 1689 N N . ALA A 1 219 ? -1.493 -4.143 4.942 1.00 69.56 219 ALA A N 1
ATOM 1690 C CA . ALA A 1 219 ? -0.782 -2.945 4.510 1.00 69.56 219 ALA A CA 1
ATOM 1691 C C . ALA A 1 219 ? -1.161 -1.740 5.370 1.00 69.56 219 ALA A C 1
ATOM 1693 O O . ALA A 1 219 ? -2.309 -1.297 5.361 1.00 69.56 219 ALA A O 1
ATOM 1694 N N . LEU A 1 220 ? -0.187 -1.164 6.076 1.00 73.00 220 LEU A N 1
ATOM 1695 C CA . LEU A 1 220 ? -0.359 0.125 6.740 1.00 73.00 220 LEU A CA 1
ATOM 1696 C C . LEU A 1 220 ? -0.315 1.232 5.678 1.00 73.00 220 LEU A C 1
ATOM 1698 O O . LEU A 1 220 ? 0.704 1.456 5.027 1.00 73.00 220 LEU A O 1
ATOM 1702 N N . LEU A 1 221 ? -1.449 1.888 5.454 1.00 68.44 221 LEU A N 1
ATOM 1703 C CA . LEU A 1 221 ? -1.625 2.883 4.396 1.00 68.44 221 LEU A CA 1
ATOM 1704 C C . LEU A 1 221 ? -1.302 4.300 4.875 1.00 68.44 221 LEU A C 1
ATOM 1706 O O . LEU A 1 221 ? -0.855 5.115 4.070 1.00 68.44 221 LEU A O 1
ATOM 1710 N N . VAL A 1 222 ? -1.528 4.569 6.164 1.00 64.94 222 VAL A N 1
ATOM 1711 C CA . VAL A 1 222 ? -1.085 5.761 6.897 1.00 64.94 222 VAL A CA 1
ATOM 1712 C C . VAL A 1 222 ? -0.702 5.315 8.303 1.00 64.94 222 VAL A C 1
ATOM 1714 O O . VAL A 1 222 ? -1.445 4.557 8.920 1.00 64.94 222 VAL A O 1
ATOM 1717 N N . GLY A 1 223 ? 0.446 5.762 8.805 1.00 48.69 223 GLY A N 1
ATOM 1718 C CA . GLY A 1 223 ? 0.862 5.479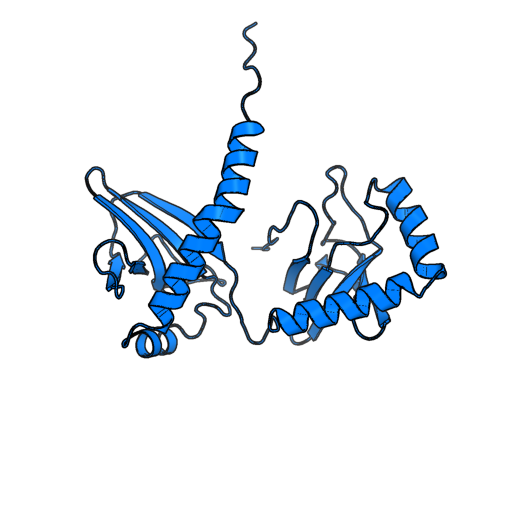 10.172 1.00 48.69 223 GLY A CA 1
ATOM 1719 C C . GLY A 1 223 ? 2.013 6.366 10.622 1.00 48.69 223 GLY A C 1
ATOM 1720 O O . GLY A 1 223 ? 2.943 6.635 9.859 1.00 48.69 223 GLY A O 1
ATOM 1721 N N . GLY A 1 224 ? 1.933 6.827 11.870 1.00 37.34 224 GLY A N 1
ATOM 1722 C CA . GLY A 1 224 ? 3.063 7.399 12.584 1.00 37.34 224 GLY A CA 1
ATOM 1723 C C . GLY A 1 224 ? 4.234 6.413 12.654 1.00 37.34 224 GLY A C 1
ATOM 1724 O O . GLY A 1 224 ? 4.055 5.221 12.863 1.00 37.34 224 GLY A O 1
ATOM 1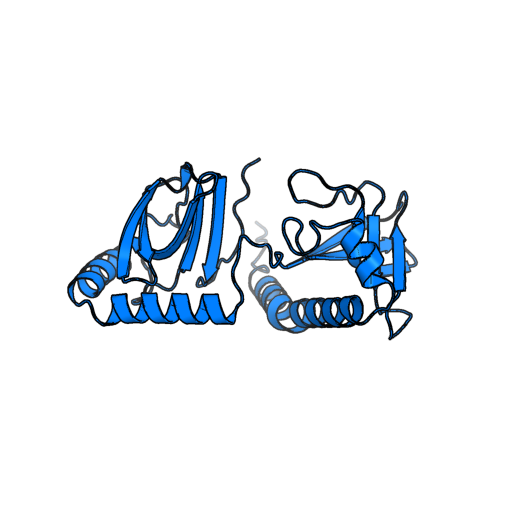725 N N . HIS A 1 225 ? 5.430 6.953 12.439 1.00 31.77 225 HIS A N 1
ATOM 1726 C CA . HIS A 1 225 ? 6.763 6.349 12.464 1.00 31.77 225 HIS A CA 1
ATOM 1727 C C . HIS A 1 225 ? 7.072 5.073 11.666 1.00 31.77 225 HIS A C 1
ATOM 1729 O O . HIS A 1 225 ? 8.179 5.044 11.138 1.00 31.77 225 HIS A O 1
ATOM 1735 N N . HIS A 1 226 ? 6.237 4.043 11.524 1.00 36.31 226 HIS A N 1
ATOM 1736 C CA . HIS A 1 226 ? 6.692 2.759 10.949 1.00 36.31 226 HIS A CA 1
ATOM 1737 C C . HIS A 1 226 ? 5.727 2.231 9.879 1.00 36.31 226 HIS A C 1
ATOM 1739 O O . HIS A 1 226 ? 4.842 1.426 10.154 1.00 36.31 226 HIS A O 1
ATOM 1745 N N . ALA A 1 227 ? 5.911 2.689 8.638 1.00 29.58 227 ALA A N 1
ATOM 1746 C CA . ALA A 1 227 ? 5.269 2.118 7.457 1.00 29.58 227 ALA A CA 1
ATOM 1747 C C . ALA A 1 227 ? 6.211 1.100 6.801 1.00 29.58 227 ALA A C 1
ATOM 1749 O O . ALA A 1 227 ? 6.827 1.406 5.788 1.00 29.58 227 ALA A O 1
ATOM 1750 N N . ASP A 1 228 ? 6.306 -0.103 7.371 1.00 33.81 228 ASP A N 1
ATOM 1751 C CA . ASP A 1 228 ? 6.946 -1.240 6.707 1.00 33.81 228 ASP A CA 1
ATOM 1752 C C . ASP A 1 228 ? 5.982 -2.424 6.592 1.00 33.81 228 ASP A C 1
ATOM 1754 O O . ASP A 1 228 ? 5.279 -2.810 7.527 1.00 33.81 228 ASP A O 1
ATOM 1758 N N . LEU A 1 229 ? 5.941 -2.972 5.379 1.00 33.03 229 LEU A N 1
ATOM 1759 C CA . LEU A 1 229 ? 5.172 -4.140 4.969 1.00 33.03 229 LEU A CA 1
ATOM 1760 C C . LEU A 1 229 ? 5.702 -5.393 5.680 1.00 33.03 229 LEU A C 1
ATOM 1762 O O . LEU A 1 229 ? 6.801 -5.858 5.383 1.00 33.03 229 LEU A O 1
ATOM 1766 N N . LEU A 1 230 ? 4.890 -6.002 6.545 1.00 30.84 230 LEU A N 1
ATOM 1767 C CA . LEU A 1 230 ? 5.071 -7.404 6.921 1.00 30.84 230 LEU A CA 1
ATOM 1768 C C . LEU A 1 230 ? 4.651 -8.282 5.730 1.00 30.84 230 LEU A C 1
ATOM 1770 O O . LEU A 1 230 ? 3.463 -8.478 5.482 1.00 30.84 230 LEU A O 1
ATOM 1774 N N . ARG A 1 231 ? 5.626 -8.816 4.984 1.00 30.42 231 ARG A N 1
ATOM 1775 C CA . ARG A 1 231 ? 5.428 -10.005 4.138 1.00 30.42 231 ARG A CA 1
ATOM 1776 C C . ARG A 1 231 ? 5.589 -11.255 5.000 1.00 30.42 231 ARG A C 1
ATOM 1778 O O . ARG A 1 231 ? 6.557 -11.349 5.752 1.00 30.42 231 ARG A O 1
ATOM 1785 N N . ARG A 1 232 ? 4.683 -12.224 4.857 1.00 29.62 232 ARG A N 1
ATOM 1786 C CA . ARG A 1 232 ? 4.966 -13.619 5.216 1.00 29.62 232 ARG A CA 1
ATOM 1787 C C . ARG A 1 232 ? 5.514 -14.339 3.981 1.00 29.62 232 ARG A C 1
ATOM 1789 O O . ARG A 1 232 ? 5.076 -14.042 2.872 1.00 29.62 232 ARG A O 1
ATOM 1796 N N . ALA A 1 233 ? 6.515 -15.179 4.233 1.00 30.72 233 ALA A N 1
ATOM 1797 C CA . ALA A 1 233 ? 7.036 -16.194 3.323 1.00 30.72 233 ALA A CA 1
ATOM 1798 C C . ALA A 1 233 ? 6.042 -17.351 3.143 1.00 30.72 233 ALA A C 1
ATOM 1800 O O . ALA A 1 233 ? 5.072 -17.412 3.941 1.00 30.72 233 ALA A O 1
#

Secondary structure (DSSP, 8-state):
-------SSHHHHHHHHHIIIIIHHHHHHHHHHHHHSTTHHHHHHH-TTBTTTBPEEEEEEEETTEEEEEEEEEE-EETTEE-SSS-EEEEE-SS-TT-EEEEE-S--SEEEEEEEE----TTS--HHHHHHHHHHHHHHHHH-HHHHHHHHHHHHHHT--SS---EEEEEETTEEEEEEEEE--B-TTS-B-TTSEEEEE-TTS-EEEEEGGG-SEEEEEE-SS--------

Foldseek 3Di:
DDDPDDDDPPVVVVLVVCCVPPVVVQLVLLVVLLVQAPCNVVLCVVVVCDLALAWFWWKWADDPVDIFIFTWRFADDDNNYHPPQAKTKGWGCPPPVSIDIDIDHNRPTDMDTSDTGHHPHVQDDDPVVVVLWAVLLQVLCVPDPPLLVQQCVVCVVLVHDSGQFWWKWFADPPDIFTAGFSDADADPVRHGDLQAWTWGQTSVRDIDIDRSNNTQFMFGPTDPPDGDGDDDD

Radius of gyration: 20.9 Å; chains: 1; bounding box: 56×30×55 Å